Protein AF-A0A7S4DWY2-F1 (afdb_monomer_lite)

Structure (mmCIF, N/CA/C/O backbone):
data_AF-A0A7S4DWY2-F1
#
_entry.id   AF-A0A7S4DWY2-F1
#
loop_
_atom_site.group_PDB
_atom_site.id
_atom_site.type_symbol
_atom_site.label_atom_id
_atom_site.label_alt_id
_atom_site.label_comp_id
_atom_site.label_asym_id
_atom_site.label_entity_id
_atom_site.label_seq_id
_atom_site.pdbx_PDB_ins_code
_atom_site.Cartn_x
_atom_site.Cartn_y
_atom_site.Cartn_z
_atom_site.occupancy
_atom_site.B_iso_or_equiv
_atom_site.auth_seq_id
_atom_site.auth_comp_id
_atom_site.auth_asym_id
_atom_site.auth_atom_id
_atom_site.pdbx_PDB_model_num
ATOM 1 N N . SER A 1 1 ? 92.830 20.998 14.558 1.00 41.06 1 SER A N 1
ATOM 2 C CA . SER A 1 1 ? 93.234 20.028 13.522 1.00 41.06 1 SER A CA 1
ATOM 3 C C . SER A 1 1 ? 92.397 20.252 12.275 1.00 41.06 1 SER A C 1
ATOM 5 O O . SER A 1 1 ? 91.187 20.152 12.367 1.00 41.06 1 SER A O 1
ATOM 7 N N . VAL A 1 2 ? 92.949 20.923 11.252 1.00 38.47 2 VAL A N 1
ATOM 8 C CA . VAL A 1 2 ? 93.607 20.308 10.066 1.00 38.47 2 VAL A CA 1
ATOM 9 C C . VAL A 1 2 ? 92.517 19.719 9.148 1.00 38.47 2 VAL A C 1
ATOM 11 O O . VAL A 1 2 ? 91.895 18.741 9.526 1.00 38.47 2 VAL A O 1
ATOM 14 N N . ARG A 1 3 ? 92.072 20.467 8.114 1.00 34.91 3 ARG A N 1
ATOM 15 C CA . ARG A 1 3 ? 92.588 20.478 6.707 1.00 34.91 3 ARG A CA 1
ATOM 16 C C . ARG A 1 3 ? 92.205 19.173 5.981 1.00 34.91 3 ARG A C 1
ATOM 18 O O . ARG A 1 3 ? 92.267 18.134 6.603 1.00 34.91 3 ARG A O 1
ATOM 25 N N . LEU A 1 4 ? 91.885 19.060 4.694 1.00 36.41 4 LEU A N 1
ATOM 26 C CA . LEU A 1 4 ? 91.824 19.853 3.452 1.00 36.41 4 LEU A CA 1
ATOM 27 C C . LEU A 1 4 ? 91.129 18.861 2.466 1.00 36.41 4 LEU A C 1
ATOM 29 O O . LEU A 1 4 ? 91.349 17.664 2.585 1.00 36.41 4 LEU A O 1
ATOM 33 N N . ARG A 1 5 ? 90.149 19.238 1.639 1.00 39.50 5 ARG A N 1
ATOM 34 C CA . ARG A 1 5 ? 90.262 19.935 0.342 1.00 39.50 5 ARG A CA 1
ATOM 35 C C . ARG A 1 5 ? 90.730 19.024 -0.813 1.00 39.50 5 ARG A C 1
ATOM 37 O O . ARG A 1 5 ? 91.681 18.272 -0.659 1.00 39.50 5 ARG A O 1
ATOM 44 N N . CYS A 1 6 ? 90.129 19.296 -1.978 1.00 37.72 6 CYS A N 1
ATOM 45 C CA . CYS A 1 6 ? 90.626 19.060 -3.341 1.00 37.72 6 CYS A CA 1
ATOM 46 C C . CYS A 1 6 ? 90.437 17.647 -3.907 1.00 37.72 6 CYS A C 1
ATOM 48 O O . CYS A 1 6 ? 90.564 16.672 -3.190 1.00 37.72 6 CYS A O 1
ATOM 50 N N . CYS A 1 7 ? 90.238 17.414 -5.201 1.00 34.88 7 CYS A N 1
ATOM 51 C CA . CYS A 1 7 ? 89.957 18.187 -6.421 1.00 34.88 7 CYS A CA 1
ATOM 52 C C . CYS A 1 7 ? 89.968 17.106 -7.523 1.00 34.88 7 CYS A C 1
ATOM 54 O O . CYS A 1 7 ? 90.837 16.240 -7.456 1.00 34.88 7 CYS A O 1
ATOM 56 N N . HIS A 1 8 ? 89.126 17.178 -8.554 1.00 38.84 8 HIS A N 1
ATOM 57 C CA . HIS A 1 8 ? 89.604 17.379 -9.933 1.00 38.84 8 HIS A CA 1
ATOM 58 C C . HIS A 1 8 ? 88.463 17.347 -10.957 1.00 38.84 8 HIS A C 1
ATOM 60 O O . HIS A 1 8 ? 87.673 16.415 -11.050 1.00 38.84 8 HIS A O 1
ATOM 66 N N . SER A 1 9 ? 88.445 18.444 -11.703 1.00 42.25 9 SER A N 1
ATOM 67 C CA . SER A 1 9 ? 87.647 18.806 -12.871 1.00 42.25 9 SER A CA 1
ATOM 68 C C . SER A 1 9 ? 88.121 18.100 -14.166 1.00 42.25 9 SER A C 1
ATOM 70 O O . SER A 1 9 ? 89.161 17.444 -14.145 1.00 42.25 9 SER A O 1
ATOM 72 N N . PRO A 1 10 ? 87.389 18.252 -15.296 1.00 61.75 10 PRO A N 1
ATOM 73 C CA . PRO A 1 10 ? 87.596 17.536 -16.568 1.00 61.75 10 PRO A CA 1
ATOM 74 C C . PRO A 1 10 ? 88.670 18.179 -17.473 1.00 61.75 10 PRO A C 1
ATOM 76 O O . PRO A 1 10 ? 89.199 19.242 -17.144 1.00 61.75 10 PRO A O 1
ATOM 79 N N . PRO A 1 11 ? 88.927 17.604 -18.669 1.00 53.81 11 PRO A N 1
ATOM 80 C CA . PRO A 1 11 ? 88.822 18.424 -19.885 1.00 53.81 11 PRO A CA 1
ATOM 81 C C . PRO A 1 11 ? 88.196 17.724 -21.118 1.00 53.81 11 PRO A C 1
ATOM 83 O O . PRO A 1 11 ? 87.950 16.524 -21.140 1.00 53.81 11 PRO A O 1
ATOM 86 N N . ARG A 1 12 ? 87.904 18.573 -22.119 1.00 40.81 12 ARG A N 1
ATOM 87 C CA . ARG A 1 12 ? 87.205 18.387 -23.412 1.00 40.81 12 ARG A CA 1
ATOM 88 C C . ARG A 1 12 ? 88.136 17.798 -24.528 1.00 40.81 12 ARG A C 1
ATOM 90 O O . ARG A 1 12 ? 89.069 17.088 -24.187 1.00 40.81 12 ARG A O 1
ATOM 97 N N . PRO A 1 13 ? 88.039 18.199 -25.819 1.00 59.12 13 PRO A N 1
ATOM 98 C CA . PRO A 1 13 ? 87.249 17.658 -26.942 1.00 59.12 13 PRO A CA 1
ATOM 99 C C . PRO A 1 13 ? 88.144 17.196 -28.133 1.00 59.12 13 PRO A C 1
ATOM 101 O O . PRO A 1 13 ? 89.348 17.408 -28.104 1.00 59.12 13 PRO A O 1
ATOM 104 N N . ARG A 1 14 ? 87.561 16.656 -29.217 1.00 38.34 14 ARG A N 1
ATOM 105 C CA . ARG A 1 14 ? 88.038 16.751 -30.628 1.00 38.34 14 ARG A CA 1
ATOM 106 C C . ARG A 1 14 ? 86.824 16.490 -31.532 1.00 38.34 14 ARG A C 1
ATOM 108 O O . ARG A 1 14 ? 86.196 15.451 -31.392 1.00 38.34 14 ARG A O 1
ATOM 115 N N . GLU A 1 15 ? 86.236 17.517 -32.137 1.00 37.09 15 GLU A N 1
ATOM 116 C CA . GLU A 1 15 ? 86.553 18.127 -33.446 1.00 37.09 15 GLU A CA 1
ATOM 117 C C . GLU A 1 15 ? 85.936 17.394 -34.659 1.00 37.09 15 GLU A C 1
ATOM 119 O O . GLU A 1 15 ? 86.083 16.191 -34.834 1.00 37.09 15 GLU A O 1
ATOM 124 N N . ASN A 1 16 ? 85.214 18.218 -35.435 1.00 38.91 16 ASN A N 1
ATOM 125 C CA . ASN A 1 16 ? 84.450 18.079 -36.694 1.00 38.91 16 ASN A CA 1
ATOM 126 C C . ASN A 1 16 ? 85.347 17.571 -37.879 1.00 38.91 16 ASN A C 1
ATOM 128 O O . ASN A 1 16 ? 86.509 17.301 -37.578 1.00 38.91 16 ASN A O 1
ATOM 132 N N . PRO A 1 17 ? 84.985 17.536 -39.207 1.00 48.75 17 PRO A N 1
ATOM 133 C CA . PRO A 1 17 ? 83.929 18.296 -39.919 1.00 48.75 17 PRO A CA 1
ATOM 134 C C . PRO A 1 17 ? 83.332 17.723 -41.253 1.00 48.75 17 PRO A C 1
ATOM 136 O O . PRO A 1 17 ? 83.733 16.686 -41.763 1.00 48.75 17 PRO A O 1
ATOM 139 N N . TRP A 1 18 ? 82.409 18.520 -41.827 1.00 42.09 18 TRP A N 1
ATOM 140 C CA . TRP A 1 18 ? 81.947 18.630 -43.234 1.00 42.09 18 TRP A CA 1
ATOM 141 C C . TRP A 1 18 ? 80.669 17.903 -43.713 1.00 42.09 18 TRP A C 1
ATOM 143 O O . TRP A 1 18 ? 80.679 16.768 -44.167 1.00 42.09 18 TRP A O 1
ATOM 153 N N . ASN A 1 19 ? 79.594 18.705 -43.715 1.00 37.12 19 ASN A N 1
ATOM 154 C CA . ASN A 1 19 ? 78.739 19.087 -44.852 1.00 37.12 19 ASN A CA 1
ATOM 155 C C . ASN A 1 19 ? 78.077 18.019 -45.741 1.00 37.12 19 ASN A C 1
ATOM 157 O O . ASN A 1 19 ? 78.722 17.328 -46.519 1.00 37.12 19 ASN A O 1
ATOM 161 N N . GLY A 1 20 ? 76.741 18.084 -45.786 1.00 36.91 20 GLY A N 1
ATOM 162 C CA . GLY A 1 20 ? 75.915 17.494 -46.838 1.00 36.91 20 GLY A CA 1
ATOM 163 C C . GLY A 1 20 ? 74.510 18.099 -46.863 1.00 36.91 20 GLY A C 1
ATOM 164 O O . GLY A 1 20 ? 73.634 17.681 -46.116 1.00 36.91 20 GLY A O 1
ATOM 165 N N . CYS A 1 21 ? 74.337 19.122 -47.698 1.00 35.72 21 CYS A N 1
ATOM 166 C CA . CYS A 1 21 ? 73.104 19.844 -47.998 1.00 35.72 21 CYS A CA 1
ATOM 167 C C . CYS A 1 21 ? 71.878 18.963 -48.314 1.00 35.72 21 CYS A C 1
ATOM 169 O O . CYS A 1 21 ? 71.970 18.023 -49.093 1.00 35.72 21 CYS A O 1
ATOM 171 N N . GLY A 1 22 ? 70.705 19.433 -47.872 1.00 35.28 22 GLY A N 1
ATOM 172 C CA . GLY A 1 22 ? 69.514 19.535 -48.724 1.00 35.28 22 GLY A CA 1
ATOM 173 C C . GLY A 1 22 ? 68.641 18.289 -48.868 1.00 35.28 22 GLY A C 1
ATOM 174 O O . GLY A 1 22 ? 68.862 17.455 -49.736 1.00 35.28 22 GLY A O 1
ATOM 175 N N . THR A 1 23 ? 67.537 18.247 -48.122 1.00 48.44 23 THR A N 1
ATOM 176 C CA . THR A 1 23 ? 66.351 17.473 -48.515 1.00 48.44 23 THR A CA 1
ATOM 177 C C . THR A 1 23 ? 65.152 18.418 -48.618 1.00 48.44 23 THR A C 1
ATOM 179 O O . THR A 1 23 ? 64.770 19.027 -47.621 1.00 48.44 23 THR A O 1
ATOM 182 N N . PRO A 1 24 ? 64.536 18.581 -49.801 1.00 44.78 24 PRO A N 1
ATOM 183 C CA . PRO A 1 24 ? 63.180 19.091 -49.895 1.00 44.78 24 PRO A CA 1
ATOM 184 C C . PRO A 1 24 ? 62.215 17.938 -49.627 1.00 44.78 24 PRO A C 1
ATOM 186 O O . PRO A 1 24 ? 62.243 16.904 -50.300 1.00 44.78 24 PRO A O 1
ATOM 189 N N . SER A 1 25 ? 61.375 18.135 -48.618 1.00 39.59 25 SER A N 1
ATOM 190 C CA . SER A 1 25 ? 60.291 17.260 -48.197 1.00 39.59 25 SER A CA 1
ATOM 191 C C . SER A 1 25 ? 59.488 16.720 -49.378 1.00 39.59 25 SER A C 1
ATOM 193 O O . SER A 1 25 ? 58.801 17.452 -50.090 1.00 39.59 25 SER A O 1
ATOM 195 N N . ARG A 1 26 ? 59.545 15.398 -49.542 1.00 40.66 26 ARG A N 1
ATOM 196 C CA . ARG A 1 26 ? 58.627 14.622 -50.370 1.00 40.66 26 ARG A CA 1
ATOM 197 C C . ARG A 1 26 ? 57.209 14.883 -49.865 1.00 40.66 26 ARG A C 1
ATOM 199 O O . ARG A 1 26 ? 56.897 14.573 -48.718 1.00 40.66 26 ARG A O 1
ATOM 206 N N . ALA A 1 27 ? 56.390 15.480 -50.726 1.00 41.66 27 ALA A N 1
ATOM 207 C CA . ALA A 1 27 ? 54.974 15.716 -50.510 1.00 41.66 27 ALA A CA 1
ATOM 208 C C . ALA A 1 27 ? 54.280 14.411 -50.090 1.00 41.66 27 ALA A C 1
ATOM 210 O O . ALA A 1 27 ? 54.044 13.521 -50.908 1.00 41.66 27 ALA A O 1
ATOM 211 N N . TYR A 1 28 ? 53.975 14.299 -48.800 1.00 39.31 28 TYR A N 1
ATOM 212 C CA . TYR A 1 28 ? 52.975 13.366 -48.315 1.00 39.31 28 TYR A CA 1
ATOM 213 C C . TYR A 1 28 ? 51.623 14.033 -48.509 1.00 39.31 28 TYR A C 1
ATOM 215 O O . TYR A 1 28 ? 51.382 15.135 -48.019 1.00 39.31 28 TYR A O 1
ATOM 223 N N . LEU A 1 29 ? 50.775 13.362 -49.286 1.00 40.53 29 LEU A N 1
ATOM 224 C CA . LEU A 1 29 ? 49.388 13.726 -49.502 1.00 40.53 29 LEU A CA 1
ATOM 225 C C . LEU A 1 29 ? 48.729 14.074 -48.163 1.00 40.53 29 LEU A C 1
ATOM 227 O O . LEU A 1 29 ? 48.644 13.233 -47.270 1.00 40.53 29 LEU A O 1
ATOM 231 N N . HIS A 1 30 ? 48.241 15.305 -48.040 1.00 42.06 30 HIS A N 1
ATOM 232 C CA . HIS A 1 30 ? 47.278 15.654 -47.008 1.00 42.06 30 HIS A CA 1
ATOM 233 C C . HIS A 1 30 ? 45.967 14.915 -47.308 1.00 42.06 30 HIS A C 1
ATOM 235 O O . HIS A 1 30 ? 45.389 15.139 -48.376 1.00 42.06 30 HIS A O 1
ATOM 241 N N . PRO A 1 31 ? 45.436 14.077 -46.403 1.00 45.06 31 PRO A N 1
ATOM 242 C CA . PRO A 1 31 ? 44.026 13.755 -46.457 1.00 45.06 31 PRO A CA 1
ATOM 243 C C . PRO A 1 31 ? 43.240 15.013 -46.066 1.00 45.06 31 PRO A C 1
ATOM 245 O O . PRO A 1 31 ? 43.373 15.561 -44.974 1.00 45.06 31 PRO A O 1
ATOM 248 N N . ASN A 1 32 ? 42.458 15.477 -47.034 1.00 47.25 32 ASN A N 1
ATOM 249 C CA . ASN A 1 32 ? 41.391 16.464 -46.940 1.00 47.25 32 ASN A CA 1
ATOM 250 C C . ASN A 1 32 ? 40.656 16.442 -45.571 1.00 47.25 32 ASN A C 1
ATOM 252 O O . ASN A 1 32 ? 40.027 15.431 -45.254 1.00 47.25 32 ASN A O 1
ATOM 256 N N . PRO A 1 33 ? 40.653 17.530 -44.770 1.00 46.25 33 PRO A N 1
ATOM 257 C CA . PRO A 1 33 ? 39.937 17.593 -43.497 1.00 46.25 33 PRO A CA 1
ATOM 258 C C . PRO A 1 33 ? 38.482 18.060 -43.682 1.00 46.25 33 PRO A C 1
ATOM 260 O O . PRO A 1 33 ? 37.970 18.873 -42.914 1.00 46.25 33 PRO A O 1
ATOM 263 N N . GLN A 1 34 ? 37.797 17.557 -44.708 1.00 45.09 34 GLN A N 1
ATOM 264 C CA . GLN A 1 34 ? 36.370 17.793 -44.927 1.00 45.09 34 GLN A CA 1
ATOM 265 C C . GLN A 1 34 ? 35.683 16.459 -45.181 1.00 45.09 34 GLN A C 1
ATOM 267 O O . GLN A 1 34 ? 35.520 16.010 -46.310 1.00 45.09 34 GLN A O 1
ATOM 272 N N . GLY A 1 35 ? 35.338 15.791 -44.087 1.00 42.66 35 GLY A N 1
ATOM 273 C CA . GLY A 1 35 ? 34.703 14.482 -44.149 1.00 42.66 35 GLY A CA 1
ATOM 274 C C . GLY A 1 35 ? 34.484 13.830 -42.794 1.00 42.66 35 GLY A C 1
ATOM 275 O O . GLY A 1 35 ? 34.363 12.614 -42.731 1.00 42.66 35 GLY A O 1
ATOM 276 N N . TRP A 1 36 ? 34.416 14.599 -41.702 1.00 34.34 36 TRP A N 1
ATOM 277 C CA . TRP A 1 36 ? 33.670 14.115 -40.550 1.00 34.34 36 TRP A CA 1
ATOM 278 C C . TRP A 1 36 ? 32.218 14.452 -40.854 1.00 34.34 36 TRP A C 1
ATOM 280 O O . TRP A 1 36 ? 31.748 15.579 -40.689 1.00 34.34 36 TRP A O 1
ATOM 290 N N . ALA A 1 37 ? 31.529 13.466 -41.421 1.00 36.09 37 ALA A N 1
ATOM 291 C CA . ALA A 1 37 ? 30.089 13.429 -41.360 1.00 36.09 37 ALA A CA 1
ATOM 292 C C . ALA A 1 37 ? 29.704 13.830 -39.933 1.00 36.09 37 ALA A C 1
ATOM 294 O O . ALA A 1 37 ? 30.126 13.193 -38.963 1.00 36.09 37 ALA A O 1
ATOM 295 N N . ARG A 1 38 ? 28.929 14.912 -39.805 1.00 36.72 38 ARG A N 1
ATOM 296 C CA . ARG A 1 38 ? 28.014 15.029 -38.679 1.00 36.72 38 ARG A CA 1
ATOM 297 C C . ARG A 1 38 ? 27.313 13.679 -38.633 1.00 36.72 38 ARG A C 1
ATOM 299 O O . ARG A 1 38 ? 26.501 13.390 -39.505 1.00 36.72 38 ARG A O 1
ATOM 306 N N . ALA A 1 39 ? 27.665 12.843 -37.662 1.00 36.75 39 ALA A N 1
ATOM 307 C CA . ALA A 1 39 ? 26.735 11.861 -37.161 1.00 36.75 39 ALA A CA 1
ATOM 308 C C . ALA A 1 39 ? 25.573 12.707 -36.653 1.00 36.75 39 ALA A C 1
ATOM 310 O O . ALA A 1 39 ? 25.627 13.299 -35.574 1.00 36.75 39 ALA A O 1
ATOM 311 N N . GLU A 1 40 ? 24.605 12.907 -37.540 1.00 40.97 40 GLU A N 1
ATOM 312 C CA . GLU A 1 40 ? 23.331 13.489 -37.212 1.00 40.97 40 GLU A CA 1
ATOM 313 C C . GLU A 1 40 ? 22.839 12.722 -35.993 1.00 40.97 40 GLU A C 1
ATOM 315 O O . GLU A 1 40 ? 22.668 11.503 -36.019 1.00 40.97 40 GLU A O 1
ATOM 320 N N . THR A 1 41 ? 22.659 13.435 -34.891 1.00 47.41 41 THR A N 1
ATOM 321 C CA . THR A 1 41 ? 21.793 13.011 -33.804 1.00 47.41 41 THR A CA 1
ATOM 322 C C . THR A 1 41 ? 20.382 12.868 -34.380 1.00 47.41 41 THR A C 1
ATOM 324 O O . THR A 1 41 ? 19.552 13.762 -34.241 1.00 47.41 41 THR A O 1
ATOM 327 N N . SER A 1 42 ? 20.126 11.764 -35.079 1.00 43.50 42 SER A N 1
ATOM 328 C CA . SER A 1 42 ? 18.831 11.374 -35.640 1.00 43.50 42 SER A CA 1
ATOM 329 C C . SER A 1 42 ? 18.002 10.552 -34.644 1.00 43.50 42 SER A C 1
ATOM 331 O O . SER A 1 42 ? 16.974 9.983 -34.993 1.00 43.50 42 SER A O 1
ATOM 333 N N . GLY A 1 43 ? 18.386 10.531 -33.366 1.00 55.44 43 GLY A N 1
ATOM 334 C CA . GLY A 1 43 ? 17.530 10.066 -32.277 1.00 55.44 43 GLY A CA 1
ATOM 335 C C . GLY A 1 43 ? 16.687 11.216 -31.732 1.00 55.44 43 GLY A C 1
ATOM 336 O O . GLY A 1 43 ? 17.091 11.837 -30.756 1.00 55.44 43 GLY A O 1
ATOM 337 N N . SER A 1 44 ? 15.554 11.561 -32.361 1.00 60.50 44 SER A N 1
ATOM 338 C CA . SER A 1 44 ? 14.686 12.626 -31.803 1.00 60.50 44 SER A CA 1
ATOM 339 C C . SER A 1 44 ? 13.172 12.515 -32.068 1.00 60.50 44 SER A C 1
ATOM 341 O O . SER A 1 44 ? 12.390 13.216 -31.439 1.00 60.50 44 SER A O 1
ATOM 343 N N . MET A 1 45 ? 12.682 11.584 -32.895 1.00 55.38 45 MET A N 1
ATOM 344 C CA . MET A 1 45 ? 11.229 11.293 -32.944 1.00 55.38 45 MET A CA 1
ATOM 345 C C . MET A 1 45 ? 10.890 9.811 -33.097 1.00 55.38 45 MET A C 1
ATOM 347 O O . MET A 1 45 ? 9.929 9.351 -32.483 1.00 55.38 45 MET A O 1
ATOM 351 N N . ALA A 1 46 ? 11.676 9.053 -33.868 1.00 60.94 46 ALA A N 1
ATOM 352 C CA . ALA A 1 46 ? 11.453 7.617 -34.046 1.00 60.94 46 ALA A CA 1
ATOM 353 C C . ALA A 1 46 ? 11.592 6.845 -32.719 1.00 60.94 46 ALA A C 1
ATOM 355 O O . ALA A 1 46 ? 10.682 6.108 -32.351 1.00 60.94 46 ALA A O 1
ATOM 356 N N . ASP A 1 47 ? 12.651 7.122 -31.951 1.00 77.00 47 ASP A N 1
ATOM 357 C CA . ASP A 1 47 ? 12.900 6.512 -30.634 1.00 77.00 47 ASP A CA 1
ATOM 358 C C . ASP A 1 47 ? 11.808 6.864 -29.606 1.00 77.00 47 ASP A C 1
ATOM 360 O O . ASP A 1 47 ? 11.363 6.017 -28.835 1.00 77.00 47 ASP A O 1
ATOM 364 N N . SER A 1 48 ? 11.284 8.096 -29.652 1.00 82.00 48 SER A N 1
ATOM 365 C CA . SER A 1 48 ? 10.182 8.527 -28.783 1.00 82.00 48 SER A CA 1
ATOM 366 C C . SER A 1 48 ? 8.870 7.811 -29.125 1.00 82.00 48 SER A C 1
ATOM 368 O O . SER A 1 48 ? 8.137 7.395 -28.227 1.00 82.00 48 SER A O 1
ATOM 370 N N . LYS A 1 49 ? 8.582 7.607 -30.418 1.00 89.00 49 LYS A N 1
ATOM 371 C CA . LYS A 1 49 ? 7.392 6.874 -30.874 1.00 89.00 49 LYS A CA 1
ATOM 372 C C . LYS A 1 49 ? 7.468 5.386 -30.523 1.00 89.00 49 LYS A C 1
ATOM 374 O O . LYS A 1 49 ? 6.473 4.829 -30.068 1.00 89.00 49 LYS A O 1
ATOM 379 N N . GLU A 1 50 ? 8.629 4.763 -30.700 1.00 91.56 50 GLU A N 1
ATOM 380 C CA . GLU A 1 50 ? 8.873 3.369 -30.308 1.00 91.56 50 GLU A CA 1
ATOM 381 C C . GLU A 1 50 ? 8.769 3.191 -28.787 1.00 91.56 50 GLU A C 1
ATOM 383 O O . GLU A 1 50 ? 8.082 2.295 -28.300 1.00 91.56 50 GLU A O 1
ATOM 388 N N . THR A 1 51 ? 9.356 4.114 -28.026 1.00 93.00 51 THR A N 1
ATOM 389 C CA . THR A 1 51 ? 9.262 4.137 -26.563 1.00 93.00 51 THR A CA 1
ATOM 390 C C . THR A 1 51 ? 7.817 4.317 -26.087 1.00 93.00 51 THR A C 1
ATOM 392 O O . THR A 1 51 ? 7.385 3.649 -25.149 1.00 93.00 51 THR A O 1
ATOM 395 N N . ALA A 1 52 ? 7.034 5.177 -26.745 1.00 94.38 52 ALA A N 1
ATOM 396 C CA . ALA A 1 52 ? 5.612 5.319 -26.446 1.00 94.38 52 ALA A CA 1
ATOM 397 C C . ALA A 1 52 ? 4.842 4.020 -26.736 1.00 94.38 52 ALA A C 1
ATOM 399 O O . ALA A 1 52 ? 4.051 3.599 -25.896 1.00 94.38 52 ALA A O 1
ATOM 400 N N . ALA A 1 53 ? 5.117 3.348 -27.859 1.00 94.81 53 ALA A N 1
ATOM 401 C CA . ALA A 1 53 ? 4.497 2.062 -28.190 1.00 94.81 53 ALA A CA 1
ATOM 402 C C . ALA A 1 53 ? 4.831 0.966 -27.160 1.00 94.81 53 ALA A C 1
ATOM 404 O O . ALA A 1 53 ? 3.948 0.205 -26.765 1.00 94.81 53 ALA A O 1
ATOM 405 N N . LEU A 1 54 ? 6.070 0.931 -26.656 1.00 94.94 54 LEU A N 1
ATOM 406 C CA . LEU A 1 54 ? 6.468 0.045 -25.555 1.00 94.94 54 LEU A CA 1
ATOM 407 C C . LEU A 1 54 ? 5.699 0.354 -24.259 1.00 94.94 54 LEU A C 1
ATOM 409 O O . LEU A 1 54 ? 5.318 -0.547 -23.518 1.00 94.94 54 LEU A O 1
ATOM 413 N N . PHE A 1 55 ? 5.448 1.627 -23.958 1.00 95.81 55 PHE A N 1
ATOM 414 C CA . PHE A 1 55 ? 4.666 1.990 -22.772 1.00 95.81 55 PHE A CA 1
ATOM 415 C C . PHE A 1 55 ? 3.180 1.661 -22.949 1.00 95.81 55 PHE A C 1
ATOM 417 O O . PHE A 1 55 ? 2.516 1.263 -21.991 1.00 95.81 55 PHE A O 1
ATOM 424 N N . GLU A 1 56 ? 2.653 1.775 -24.164 1.00 95.25 56 GLU A N 1
ATOM 425 C CA . GLU A 1 56 ? 1.296 1.336 -24.489 1.00 95.25 56 GLU A CA 1
ATOM 426 C C . GLU A 1 56 ? 1.139 -0.190 -24.376 1.00 95.25 56 GLU A C 1
ATOM 428 O O . GLU A 1 56 ? 0.108 -0.642 -23.875 1.00 95.25 56 GLU A O 1
ATOM 433 N N . SER A 1 57 ? 2.155 -0.988 -24.739 1.00 94.62 57 SER A N 1
ATOM 434 C CA . SER A 1 57 ? 2.092 -2.462 -24.664 1.00 94.62 57 SER A CA 1
ATOM 435 C C . SER A 1 57 ? 1.999 -3.007 -23.233 1.00 94.62 57 SER A C 1
ATOM 437 O O . SER A 1 57 ? 1.414 -4.066 -23.013 1.00 94.62 57 SER A O 1
ATOM 439 N N . ILE A 1 58 ? 2.497 -2.265 -22.239 1.00 94.75 58 ILE A N 1
ATOM 440 C CA . ILE A 1 58 ? 2.290 -2.566 -20.811 1.00 94.75 58 ILE A CA 1
ATOM 441 C C . ILE A 1 58 ? 0.985 -1.952 -20.259 1.00 94.75 58 ILE A C 1
ATOM 443 O O . ILE A 1 58 ? 0.733 -1.965 -19.057 1.00 94.75 58 ILE A O 1
ATOM 447 N N . GLY A 1 59 ? 0.142 -1.366 -21.112 1.00 93.50 59 GLY A N 1
ATOM 448 C CA . GLY A 1 59 ? -1.174 -0.840 -20.745 1.00 93.50 59 GLY A CA 1
ATOM 449 C C . GLY A 1 59 ? -1.190 0.600 -20.220 1.00 93.50 59 GLY A C 1
ATOM 450 O O . GLY A 1 59 ? -2.183 1.018 -19.607 1.00 93.50 59 GLY A O 1
ATOM 451 N N . ILE A 1 60 ? -0.138 1.395 -20.453 1.00 94.94 60 ILE A N 1
ATOM 452 C CA . ILE A 1 60 ? -0.195 2.844 -20.207 1.00 94.94 60 ILE A CA 1
ATOM 453 C C . ILE A 1 60 ? -1.079 3.502 -21.268 1.00 94.94 60 ILE A C 1
ATOM 455 O O . ILE A 1 60 ? -0.995 3.203 -22.452 1.00 94.94 60 ILE A O 1
ATOM 459 N N . ALA A 1 61 ? -1.950 4.419 -20.841 1.00 94.19 61 ALA A N 1
ATOM 460 C CA . ALA A 1 61 ? -2.841 5.120 -21.759 1.00 94.19 61 ALA A CA 1
ATOM 461 C C . ALA A 1 61 ? -2.037 5.918 -22.811 1.00 94.19 61 ALA A C 1
ATOM 463 O O . ALA A 1 61 ? -1.085 6.595 -22.413 1.00 94.19 61 ALA A O 1
ATOM 464 N N . PRO A 1 62 ? -2.452 5.949 -24.094 1.00 93.69 62 PRO A N 1
ATOM 465 C CA . PRO A 1 62 ? -1.652 6.516 -25.189 1.00 93.69 62 PRO A CA 1
ATOM 466 C C . PRO A 1 62 ? -1.155 7.947 -24.955 1.00 93.69 62 PRO A C 1
ATOM 468 O O . PRO A 1 62 ? -0.014 8.290 -25.250 1.00 93.69 62 PRO A O 1
ATOM 471 N N . VAL A 1 63 ? -1.994 8.799 -24.356 1.00 94.75 63 VAL A N 1
ATOM 472 C CA . VAL A 1 63 ? -1.615 10.180 -24.011 1.00 94.75 63 VAL A CA 1
ATOM 473 C C . VAL A 1 63 ? -0.471 10.196 -22.994 1.00 94.75 63 VAL A C 1
ATOM 475 O O . VAL A 1 63 ? 0.552 10.835 -23.220 1.00 94.75 63 VAL A O 1
ATOM 478 N N . LYS A 1 64 ? -0.600 9.423 -21.909 1.00 94.00 64 LYS A N 1
ATOM 479 C CA . LYS A 1 64 ? 0.428 9.330 -20.863 1.00 94.00 64 LYS A CA 1
ATOM 480 C C . LYS A 1 64 ? 1.697 8.641 -21.354 1.00 94.00 64 LYS A C 1
ATOM 482 O O . LYS A 1 64 ? 2.779 8.992 -20.902 1.00 94.00 64 LYS A O 1
ATOM 487 N N . ALA A 1 65 ? 1.573 7.671 -22.256 1.00 95.06 65 ALA A N 1
ATOM 488 C CA . ALA A 1 65 ? 2.711 6.995 -22.864 1.00 95.06 65 ALA A CA 1
ATOM 489 C C . ALA A 1 65 ? 3.566 7.984 -23.667 1.00 95.06 65 ALA A C 1
ATOM 491 O O . ALA A 1 65 ? 4.777 8.047 -23.465 1.00 95.06 65 ALA A O 1
ATOM 492 N N . LYS A 1 66 ? 2.930 8.829 -24.489 1.00 94.88 66 LYS A N 1
ATOM 493 C CA . LYS A 1 66 ? 3.610 9.903 -25.231 1.00 94.88 66 LYS A CA 1
ATOM 494 C C . LYS A 1 66 ? 4.257 10.931 -24.304 1.00 94.88 66 LYS A C 1
ATOM 496 O O . LYS A 1 66 ? 5.417 11.275 -24.503 1.00 94.88 66 LYS A O 1
ATOM 501 N N . GLU A 1 67 ? 3.549 11.385 -23.269 1.00 94.12 67 GLU A N 1
ATOM 502 C CA . GLU A 1 67 ? 4.102 12.312 -22.268 1.00 94.12 67 GLU A CA 1
ATOM 503 C C . GLU A 1 67 ? 5.318 11.718 -21.536 1.00 94.12 67 GLU A C 1
ATOM 505 O O . GLU A 1 67 ? 6.329 12.395 -21.340 1.00 94.12 67 GLU A O 1
ATOM 510 N N . ALA A 1 68 ? 5.241 10.443 -21.147 1.00 93.50 68 ALA A N 1
ATOM 511 C CA . ALA A 1 68 ? 6.327 9.737 -20.476 1.00 93.50 68 ALA A CA 1
ATOM 512 C C . ALA A 1 68 ? 7.533 9.519 -21.401 1.00 93.50 68 ALA A C 1
ATOM 514 O O . ALA A 1 68 ? 8.668 9.702 -20.961 1.00 93.50 68 ALA A O 1
ATOM 515 N N . ALA A 1 69 ? 7.293 9.175 -22.671 1.00 94.69 69 ALA A N 1
ATOM 516 C CA . ALA A 1 69 ? 8.327 9.017 -23.693 1.00 94.69 69 ALA A CA 1
ATOM 517 C C . ALA A 1 69 ? 9.005 10.349 -24.048 1.00 94.69 69 ALA A C 1
ATOM 519 O O . ALA A 1 69 ? 10.204 10.382 -24.310 1.00 94.69 69 ALA A O 1
ATOM 520 N N . ALA A 1 70 ? 8.265 11.460 -24.007 1.00 93.69 70 ALA A N 1
ATOM 521 C CA . ALA A 1 70 ? 8.808 12.799 -24.228 1.00 93.69 70 ALA A CA 1
ATOM 522 C C . ALA A 1 70 ? 9.693 13.296 -23.070 1.00 93.69 70 ALA A C 1
ATOM 524 O O . ALA A 1 70 ? 10.447 14.250 -23.244 1.00 93.69 70 ALA A O 1
ATOM 525 N N . ASN A 1 71 ? 9.623 12.671 -21.888 1.00 93.31 71 ASN A N 1
ATOM 526 C CA . ASN A 1 71 ? 10.479 12.996 -20.750 1.00 93.31 71 ASN A CA 1
ATOM 527 C C . ASN A 1 71 ? 11.659 12.010 -20.669 1.00 93.31 71 ASN A C 1
ATOM 529 O O . ASN A 1 71 ? 11.480 10.908 -20.144 1.00 93.31 71 ASN A O 1
ATOM 533 N N . PRO A 1 72 ? 12.891 12.399 -21.056 1.00 91.62 72 PRO A N 1
ATOM 534 C CA . PRO A 1 72 ? 14.015 11.463 -21.158 1.00 91.62 72 PRO A CA 1
ATOM 535 C C . PRO A 1 72 ? 14.343 10.745 -19.843 1.00 91.62 72 PRO A C 1
ATOM 537 O O . PRO A 1 72 ? 14.748 9.584 -19.838 1.00 91.62 72 PRO A O 1
ATOM 540 N N . LYS A 1 73 ? 14.139 11.415 -18.698 1.00 90.81 73 LYS A N 1
ATOM 541 C CA . LYS A 1 73 ? 14.398 10.827 -17.375 1.00 90.81 73 LYS A CA 1
ATOM 542 C C . LYS A 1 73 ? 13.371 9.756 -17.028 1.00 90.81 73 LYS A C 1
ATOM 544 O O . LYS A 1 73 ? 13.739 8.735 -16.453 1.00 90.81 73 LYS A O 1
ATOM 549 N N . VAL A 1 74 ? 12.097 10.001 -17.332 1.00 92.31 74 VAL A N 1
ATOM 550 C CA . VAL A 1 74 ? 11.023 9.028 -17.089 1.00 92.31 74 VAL A CA 1
ATOM 551 C C . VAL A 1 74 ? 11.131 7.886 -18.089 1.00 92.31 74 VAL A C 1
ATOM 553 O O . VAL A 1 74 ? 11.106 6.736 -17.666 1.00 92.31 74 VAL A O 1
ATOM 556 N N . ALA A 1 75 ? 11.346 8.196 -19.369 1.00 94.12 75 ALA A N 1
ATOM 557 C CA . ALA A 1 75 ? 11.513 7.221 -20.435 1.00 94.12 75 ALA A CA 1
ATOM 558 C C . ALA A 1 75 ? 12.629 6.213 -20.124 1.00 94.12 75 ALA A C 1
ATOM 560 O O . ALA A 1 75 ? 12.381 5.007 -20.095 1.00 94.12 75 ALA A O 1
ATOM 561 N N . LYS A 1 76 ? 13.831 6.703 -19.779 1.00 92.94 76 LYS A N 1
ATOM 562 C CA . LYS A 1 76 ? 14.973 5.848 -19.416 1.00 92.94 76 LYS A CA 1
ATOM 563 C C . LYS A 1 76 ? 14.652 4.941 -18.224 1.00 92.94 76 LYS A C 1
ATOM 565 O O . LYS A 1 76 ? 14.921 3.745 -18.269 1.00 92.94 76 LYS A O 1
ATOM 570 N N . LYS A 1 77 ? 14.069 5.504 -17.159 1.00 93.31 77 LYS A N 1
ATOM 571 C CA . LYS A 1 77 ? 13.720 4.740 -15.951 1.00 93.31 77 LYS A CA 1
ATOM 572 C C . LYS A 1 77 ? 12.658 3.687 -16.229 1.00 93.31 77 LYS A C 1
ATOM 574 O O . LYS A 1 77 ? 12.783 2.566 -15.759 1.00 93.31 77 LYS A O 1
ATOM 579 N N . LEU A 1 78 ? 11.611 4.046 -16.964 1.00 94.81 78 LEU A N 1
ATOM 580 C CA . LEU A 1 78 ? 10.506 3.141 -17.238 1.00 94.81 78 LEU A CA 1
ATOM 581 C C . LEU A 1 78 ? 10.933 1.992 -18.149 1.00 94.81 78 LEU A C 1
ATOM 583 O O . LEU A 1 78 ? 10.575 0.858 -17.862 1.00 94.81 78 LEU A O 1
ATOM 587 N N . ARG A 1 79 ? 11.758 2.258 -19.168 1.00 93.81 79 ARG A N 1
ATOM 588 C CA . ARG A 1 79 ? 12.345 1.208 -20.011 1.00 93.81 79 ARG A CA 1
ATOM 589 C C . ARG A 1 79 ? 13.183 0.232 -19.182 1.00 93.81 79 ARG A C 1
ATOM 591 O O . ARG A 1 79 ? 12.923 -0.960 -19.218 1.00 93.81 79 ARG A O 1
ATOM 598 N N . ALA A 1 80 ? 14.060 0.746 -18.316 1.00 92.56 80 ALA A N 1
ATOM 599 C CA . ALA A 1 80 ? 14.834 -0.098 -17.406 1.00 92.56 80 ALA A CA 1
ATOM 600 C C . ALA A 1 80 ? 13.947 -0.928 -16.455 1.00 92.56 80 ALA A C 1
ATOM 602 O O . ALA A 1 80 ? 14.241 -2.091 -16.198 1.00 92.56 80 ALA A O 1
ATOM 603 N N . VAL A 1 81 ? 12.848 -0.360 -15.940 1.00 94.06 81 VAL A N 1
ATOM 604 C CA . VAL A 1 81 ? 11.874 -1.108 -15.125 1.00 94.06 81 VAL A CA 1
ATOM 605 C C . VAL A 1 81 ? 11.203 -2.218 -15.935 1.00 94.06 81 VAL A C 1
ATOM 607 O O . VAL A 1 81 ? 11.037 -3.313 -15.410 1.00 94.06 81 VAL A O 1
ATOM 610 N N . ILE A 1 82 ? 10.812 -1.951 -17.182 1.00 94.12 82 ILE A N 1
ATOM 611 C CA . ILE A 1 82 ? 10.174 -2.933 -18.073 1.00 94.12 82 ILE A CA 1
ATOM 612 C C . ILE A 1 82 ? 11.124 -4.095 -18.365 1.00 94.12 82 ILE A C 1
ATOM 614 O O . ILE A 1 82 ? 10.717 -5.253 -18.245 1.00 94.12 82 ILE A O 1
ATOM 618 N N . ASP A 1 83 ? 12.382 -3.783 -18.679 1.00 92.00 83 ASP A N 1
ATOM 619 C CA . ASP A 1 83 ? 13.418 -4.772 -18.974 1.00 92.00 83 ASP A CA 1
ATOM 620 C C . ASP A 1 83 ? 13.699 -5.651 -17.745 1.00 92.00 83 ASP A C 1
ATOM 622 O O . ASP A 1 83 ? 13.648 -6.877 -17.831 1.00 92.00 83 ASP A O 1
ATOM 626 N N . LEU A 1 84 ? 13.901 -5.040 -16.570 1.00 91.31 84 LEU A N 1
ATOM 627 C CA . LEU A 1 84 ? 14.141 -5.763 -15.313 1.00 91.31 84 LEU A CA 1
ATOM 628 C C . LEU A 1 84 ? 12.930 -6.581 -14.846 1.00 91.31 84 LEU A C 1
ATOM 630 O O . LEU A 1 84 ? 13.097 -7.622 -14.217 1.00 91.31 84 LEU A O 1
ATOM 634 N N . ALA A 1 85 ? 11.714 -6.110 -15.124 1.00 91.69 85 ALA A N 1
ATOM 635 C CA . ALA A 1 85 ? 10.487 -6.836 -14.813 1.00 91.69 85 ALA A CA 1
ATOM 636 C C . ALA A 1 85 ? 10.198 -7.972 -15.810 1.00 91.69 85 ALA A C 1
ATOM 638 O O . ALA A 1 85 ? 9.306 -8.780 -15.549 1.00 91.69 85 ALA A O 1
ATOM 639 N N . GLY A 1 86 ? 10.917 -8.033 -16.937 1.00 91.31 86 GLY A N 1
ATOM 640 C CA . GLY A 1 86 ? 10.724 -9.049 -17.971 1.00 91.31 86 GLY A CA 1
ATOM 641 C C . GLY A 1 86 ? 9.395 -8.921 -18.720 1.00 91.31 86 GLY A C 1
ATOM 642 O O . GLY A 1 86 ? 8.869 -9.922 -19.192 1.00 91.31 86 GLY A O 1
ATOM 643 N N . VAL A 1 87 ? 8.832 -7.710 -18.819 1.00 91.81 87 VAL A N 1
ATOM 644 C CA . VAL A 1 87 ? 7.506 -7.462 -19.434 1.00 91.81 87 VAL A CA 1
ATOM 645 C C . VAL A 1 87 ? 7.587 -6.721 -20.770 1.00 91.81 87 VAL A C 1
ATOM 647 O O . VAL A 1 87 ? 6.638 -6.057 -21.179 1.00 91.81 87 VAL A O 1
ATOM 650 N N . GLY A 1 88 ? 8.717 -6.827 -21.473 1.00 87.50 88 GLY A N 1
ATOM 651 C CA . GLY A 1 88 ? 8.917 -6.185 -22.779 1.00 87.50 88 GLY A CA 1
ATOM 652 C C . GLY A 1 88 ? 7.927 -6.644 -23.858 1.00 87.50 88 GLY A C 1
ATOM 653 O O . GLY A 1 88 ? 7.613 -5.882 -24.768 1.00 87.50 88 GLY A O 1
ATOM 654 N N . SER A 1 89 ? 7.371 -7.853 -23.727 1.00 87.56 89 SER A N 1
ATOM 655 C CA . SER A 1 89 ? 6.304 -8.378 -24.593 1.00 87.56 89 SER A CA 1
ATOM 656 C C . SER A 1 89 ? 4.900 -7.867 -24.240 1.00 87.56 89 SER A C 1
ATOM 658 O O . SER A 1 89 ? 3.932 -8.262 -24.885 1.00 87.56 89 SER A O 1
ATOM 660 N N . GLY A 1 90 ? 4.776 -7.013 -23.221 1.00 90.25 90 GLY A N 1
ATOM 661 C CA . GLY A 1 90 ? 3.511 -6.511 -22.691 1.00 90.25 90 GLY A CA 1
ATOM 662 C C . GLY A 1 90 ? 3.094 -7.181 -21.380 1.00 90.25 90 GLY A C 1
ATOM 663 O O . GLY A 1 90 ? 3.624 -8.219 -20.978 1.00 90.25 90 GLY A O 1
ATOM 664 N N . CYS A 1 91 ? 2.144 -6.553 -20.688 1.00 92.25 91 CYS A N 1
ATOM 665 C CA . CYS A 1 91 ? 1.545 -7.065 -19.456 1.00 92.25 91 CYS A CA 1
ATOM 666 C C . CYS A 1 91 ? 0.156 -6.461 -19.219 1.00 92.25 91 CYS A C 1
ATOM 668 O O . CYS A 1 91 ? -0.276 -5.547 -19.925 1.00 92.25 91 CYS A O 1
ATOM 670 N N . ASP A 1 92 ? -0.544 -6.956 -18.197 1.00 91.62 92 ASP A N 1
ATOM 671 C CA . ASP A 1 92 ? -1.819 -6.382 -17.787 1.00 91.62 92 ASP A CA 1
ATOM 672 C C . ASP A 1 92 ? -1.683 -4.906 -17.415 1.00 91.62 92 ASP A C 1
ATOM 674 O O . ASP A 1 92 ? -0.771 -4.489 -16.695 1.00 91.62 92 ASP A O 1
ATOM 678 N N . LYS A 1 93 ? -2.698 -4.123 -17.788 1.00 92.62 93 LYS A N 1
ATOM 679 C CA . LYS A 1 93 ? -2.796 -2.695 -17.459 1.00 92.62 93 LYS A CA 1
ATOM 680 C C . LYS A 1 93 ? -2.569 -2.401 -15.973 1.00 92.62 93 LYS A C 1
ATOM 682 O O . LYS A 1 93 ? -1.976 -1.380 -15.630 1.00 92.62 93 LYS A O 1
ATOM 687 N N . ALA A 1 94 ? -3.042 -3.271 -15.081 1.00 91.12 94 ALA A N 1
ATOM 688 C CA . ALA A 1 94 ? -2.833 -3.113 -13.644 1.00 91.12 94 ALA A CA 1
ATOM 689 C C . ALA A 1 94 ? -1.341 -3.189 -13.270 1.00 91.12 94 ALA A C 1
ATOM 691 O O . ALA A 1 94 ? -0.854 -2.331 -12.533 1.00 91.12 94 ALA A O 1
ATOM 692 N N . VAL A 1 95 ? -0.611 -4.160 -13.826 1.00 92.75 95 VAL A N 1
ATOM 693 C CA . VAL A 1 95 ? 0.832 -4.341 -13.616 1.00 92.75 95 VAL A CA 1
ATOM 694 C C . VAL A 1 95 ? 1.600 -3.157 -14.194 1.00 92.75 95 VAL A C 1
ATOM 696 O O . VAL A 1 95 ? 2.398 -2.545 -13.481 1.00 92.75 95 VAL A O 1
ATOM 699 N N . GLY A 1 96 ? 1.312 -2.752 -15.433 1.00 93.75 96 GLY A N 1
ATOM 700 C CA . GLY A 1 96 ? 1.990 -1.613 -16.055 1.00 93.75 96 GLY A CA 1
ATOM 701 C C . GLY A 1 96 ? 1.804 -0.301 -15.297 1.00 93.75 96 GLY A C 1
ATOM 702 O O . GLY A 1 96 ? 2.765 0.446 -15.113 1.00 93.75 96 GLY A O 1
ATOM 703 N N . VAL A 1 97 ? 0.609 -0.038 -14.756 1.00 92.94 97 VAL A N 1
ATOM 704 C CA . VAL A 1 97 ? 0.368 1.139 -13.900 1.00 92.94 97 VAL A CA 1
ATOM 705 C C . VAL A 1 97 ? 1.234 1.107 -12.632 1.00 92.94 97 VAL A C 1
ATOM 707 O O . VAL A 1 97 ? 1.738 2.154 -12.209 1.00 92.94 97 VAL A O 1
ATOM 710 N N . LEU A 1 98 ? 1.443 -0.066 -12.026 1.00 94.00 98 LEU A N 1
ATOM 711 C CA . LEU A 1 98 ? 2.321 -0.211 -10.861 1.00 94.00 98 LEU A CA 1
ATOM 712 C C . LEU A 1 98 ? 3.799 -0.020 -11.234 1.00 94.00 98 LEU A C 1
ATOM 714 O O . LEU A 1 98 ? 4.507 0.701 -10.527 1.00 94.00 98 LEU A O 1
ATOM 718 N N . LEU A 1 99 ? 4.251 -0.572 -12.362 1.00 94.12 99 LEU A N 1
ATOM 719 C CA . LEU A 1 99 ? 5.615 -0.381 -12.876 1.00 94.12 99 LEU A CA 1
ATOM 720 C C . LEU A 1 99 ? 5.897 1.090 -13.222 1.00 94.12 99 LEU A C 1
ATOM 722 O O . LEU A 1 99 ? 6.928 1.643 -12.831 1.00 94.12 99 LEU A O 1
ATOM 726 N N . TYR A 1 100 ? 4.934 1.777 -13.841 1.00 93.94 100 TYR A N 1
ATOM 727 C CA . TYR A 1 100 ? 4.998 3.221 -14.079 1.00 93.94 100 TYR A CA 1
ATOM 728 C C . TYR A 1 100 ? 5.155 4.019 -12.779 1.00 93.94 100 TYR A C 1
ATOM 730 O O . TYR A 1 100 ? 5.927 4.982 -12.696 1.00 93.94 100 TYR A O 1
ATOM 738 N N . LYS A 1 101 ? 4.457 3.601 -11.719 1.00 93.06 101 LYS A N 1
ATOM 739 C CA . LYS A 1 101 ? 4.584 4.213 -10.393 1.00 93.06 101 LYS A CA 1
ATOM 740 C C . LYS A 1 101 ? 5.987 4.023 -9.808 1.00 93.06 101 LYS A C 1
ATOM 742 O O . LYS A 1 101 ? 6.506 4.957 -9.201 1.00 93.06 101 LYS A O 1
ATOM 747 N N . VAL A 1 102 ? 6.624 2.868 -10.016 1.00 93.00 102 VAL A N 1
ATOM 748 C CA . VAL A 1 102 ? 8.031 2.655 -9.624 1.00 93.00 102 VAL A CA 1
ATOM 749 C C . VAL A 1 102 ? 8.943 3.649 -10.340 1.00 93.00 102 VAL A C 1
ATOM 751 O O . VAL A 1 102 ? 9.675 4.388 -9.678 1.00 93.00 102 VAL A O 1
ATOM 754 N N . ALA A 1 103 ? 8.844 3.738 -11.668 1.00 92.44 103 ALA A N 1
ATOM 755 C CA . ALA A 1 103 ? 9.696 4.610 -12.479 1.00 92.44 103 ALA A CA 1
ATOM 756 C C . ALA A 1 103 ? 9.574 6.102 -12.107 1.00 92.44 103 ALA A C 1
ATOM 758 O O . ALA A 1 103 ? 10.555 6.849 -12.156 1.00 92.44 103 ALA A O 1
ATOM 759 N N . THR A 1 104 ? 8.378 6.541 -11.710 1.00 91.88 104 THR A N 1
ATOM 760 C CA . THR A 1 104 ? 8.097 7.950 -11.388 1.00 91.88 104 THR A CA 1
ATOM 761 C C . THR A 1 104 ? 8.375 8.322 -9.930 1.00 91.88 104 THR A C 1
ATOM 763 O O . THR A 1 104 ? 8.793 9.450 -9.662 1.00 91.88 104 THR A O 1
ATOM 766 N N . VAL A 1 105 ? 8.190 7.402 -8.977 1.00 90.75 105 VAL A N 1
ATOM 767 C CA . VAL A 1 105 ? 8.398 7.678 -7.542 1.00 90.75 105 VAL A CA 1
ATOM 768 C C . VAL A 1 105 ? 9.854 7.470 -7.118 1.00 90.75 105 VAL A C 1
ATOM 770 O O . VAL A 1 105 ? 10.364 8.223 -6.281 1.00 90.75 105 VAL A O 1
ATOM 773 N N . VAL A 1 106 ? 10.554 6.488 -7.693 1.00 88.62 106 VAL A N 1
ATOM 774 C CA . VAL A 1 106 ? 11.947 6.198 -7.331 1.00 88.62 106 VAL A CA 1
ATOM 775 C C . VAL A 1 106 ? 12.874 7.241 -7.966 1.00 88.62 106 VAL A C 1
ATOM 777 O O . VAL A 1 106 ? 13.255 7.187 -9.140 1.00 88.62 106 VAL A O 1
ATOM 780 N N . LYS A 1 107 ? 13.237 8.253 -7.170 1.00 84.19 107 LYS A N 1
ATOM 781 C CA . LYS A 1 107 ? 14.078 9.375 -7.620 1.00 84.19 107 LYS A CA 1
ATOM 782 C C . LYS A 1 107 ? 15.496 8.922 -7.970 1.00 84.19 107 LYS A C 1
ATOM 784 O O . LYS A 1 107 ? 15.965 9.225 -9.067 1.00 84.19 107 LYS A O 1
ATOM 789 N N . LYS A 1 108 ? 16.127 8.167 -7.070 1.00 82.88 108 LYS A N 1
ATOM 790 C CA . LYS A 1 108 ? 17.488 7.626 -7.185 1.00 82.88 108 LYS A CA 1
ATOM 791 C C . LYS A 1 108 ? 17.443 6.205 -7.753 1.00 82.88 108 LYS A C 1
ATOM 793 O O . LYS A 1 108 ? 17.700 5.242 -7.047 1.00 82.88 108 LYS A O 1
ATOM 798 N N . PHE A 1 109 ? 17.032 6.083 -9.015 1.00 80.31 109 PHE A N 1
ATOM 799 C CA . PHE A 1 109 ? 16.854 4.779 -9.665 1.00 80.31 109 PHE A CA 1
ATOM 800 C C . PHE A 1 109 ? 18.155 3.962 -9.696 1.00 80.31 109 PHE A C 1
ATOM 802 O O . PHE A 1 109 ? 18.139 2.786 -9.370 1.00 80.31 109 PHE A O 1
ATOM 809 N N . GLU A 1 110 ? 19.285 4.618 -9.966 1.00 77.19 110 GLU A N 1
ATOM 810 C CA . GLU A 1 110 ? 20.619 3.994 -10.008 1.00 77.19 110 GLU A CA 1
ATOM 811 C C . GLU A 1 110 ? 21.092 3.472 -8.631 1.00 77.19 110 GLU A C 1
ATOM 813 O O . GLU A 1 110 ? 21.930 2.583 -8.549 1.00 77.19 110 GLU A O 1
ATOM 818 N N . GLU A 1 111 ? 20.554 4.009 -7.528 1.00 76.00 111 GLU A N 1
ATOM 819 C CA . GLU A 1 111 ? 20.876 3.559 -6.162 1.00 76.00 111 GLU A CA 1
ATOM 820 C C . GLU A 1 111 ? 19.912 2.463 -5.671 1.00 76.00 111 GLU A C 1
ATOM 822 O O . GLU A 1 111 ? 20.146 1.850 -4.626 1.00 76.00 111 GLU A O 1
ATOM 827 N N . ALA A 1 112 ? 18.822 2.212 -6.404 1.00 78.19 112 ALA A N 1
ATOM 828 C CA . ALA A 1 112 ? 17.807 1.237 -6.035 1.00 78.19 112 ALA A CA 1
ATOM 829 C C . ALA A 1 112 ? 18.284 -0.184 -6.370 1.00 78.19 112 ALA A C 1
ATOM 831 O O . ALA A 1 112 ? 17.981 -0.749 -7.420 1.00 78.19 112 ALA A O 1
ATOM 832 N N . LYS A 1 113 ? 19.061 -0.757 -5.450 1.00 80.75 113 LYS A N 1
ATOM 833 C CA . LYS A 1 113 ? 19.551 -2.137 -5.531 1.00 80.75 113 LYS A CA 1
ATOM 834 C C . LYS A 1 113 ? 18.399 -3.147 -5.459 1.00 80.75 113 LYS A C 1
ATOM 836 O O . LYS A 1 113 ? 17.364 -2.875 -4.853 1.00 80.75 113 LYS A O 1
ATOM 841 N N . HIS A 1 114 ? 18.622 -4.337 -6.022 1.00 84.38 114 HIS A N 1
ATOM 842 C CA . HIS A 1 114 ? 17.711 -5.495 -5.969 1.00 84.38 114 HIS A CA 1
ATOM 843 C C . HIS A 1 114 ? 16.355 -5.297 -6.670 1.00 84.38 114 HIS A C 1
ATOM 845 O O . HIS A 1 114 ? 15.395 -6.013 -6.379 1.00 84.38 114 HIS A O 1
ATOM 851 N N . MET A 1 115 ? 16.252 -4.333 -7.593 1.00 86.62 115 MET A N 1
ATOM 852 C CA . MET A 1 115 ? 15.056 -4.129 -8.427 1.00 86.62 115 MET A CA 1
ATOM 853 C C . MET A 1 115 ? 14.671 -5.397 -9.201 1.00 86.62 115 MET A C 1
ATOM 855 O O . MET A 1 115 ? 13.492 -5.731 -9.265 1.00 86.62 115 MET A O 1
ATOM 859 N N . ASP A 1 116 ? 15.660 -6.139 -9.700 1.00 86.75 116 ASP A N 1
ATOM 860 C CA . ASP A 1 116 ? 15.513 -7.451 -10.342 1.00 86.75 116 ASP A CA 1
ATOM 861 C C . ASP A 1 116 ? 14.775 -8.471 -9.458 1.00 86.75 116 ASP A C 1
ATOM 863 O O . ASP A 1 116 ? 14.014 -9.292 -9.958 1.00 86.75 116 ASP A O 1
ATOM 867 N N . LYS A 1 117 ? 14.932 -8.385 -8.131 1.00 88.69 117 LYS A N 1
ATOM 868 C CA . LYS A 1 117 ? 14.265 -9.276 -7.166 1.00 88.69 117 LYS A CA 1
ATOM 869 C C . LYS A 1 117 ? 12.916 -8.747 -6.701 1.00 88.69 117 LYS A C 1
ATOM 871 O O . LYS A 1 117 ? 12.043 -9.533 -6.346 1.00 88.69 117 LYS A O 1
ATOM 876 N N . ILE A 1 118 ? 12.736 -7.428 -6.683 1.00 90.00 118 ILE A N 1
ATOM 877 C CA . ILE A 1 118 ? 11.536 -6.770 -6.147 1.00 90.00 118 ILE A CA 1
ATOM 878 C C . ILE A 1 118 ? 10.434 -6.632 -7.204 1.00 90.00 118 ILE A C 1
ATOM 880 O O . ILE A 1 118 ? 9.262 -6.850 -6.895 1.00 90.00 118 ILE A O 1
ATOM 884 N N . LEU A 1 119 ? 10.774 -6.299 -8.451 1.00 91.44 119 LEU A N 1
ATOM 885 C CA . LEU A 1 119 ? 9.795 -6.138 -9.531 1.00 91.44 119 LEU A CA 1
ATOM 886 C C . LEU A 1 119 ? 8.972 -7.412 -9.822 1.00 91.44 119 LEU A C 1
ATOM 888 O O . LEU A 1 119 ? 7.766 -7.268 -10.045 1.00 91.44 119 LEU A O 1
ATOM 892 N N . PRO A 1 120 ? 9.519 -8.642 -9.708 1.00 92.00 120 PRO A N 1
ATOM 893 C CA . PRO A 1 120 ? 8.732 -9.871 -9.800 1.00 92.00 120 PRO A CA 1
ATOM 894 C C . PRO A 1 120 ? 7.554 -9.962 -8.821 1.00 92.00 120 PRO A C 1
ATOM 896 O O . PRO A 1 120 ? 6.561 -10.624 -9.112 1.00 92.00 120 PRO A O 1
ATOM 899 N N . TYR A 1 121 ? 7.592 -9.280 -7.671 1.00 91.88 121 TYR A N 1
ATOM 900 C CA . TYR A 1 121 ? 6.448 -9.233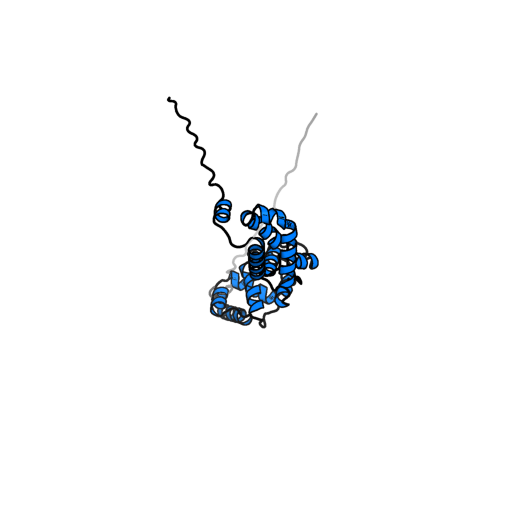 -6.746 1.00 91.88 121 TYR A CA 1
ATOM 901 C C . TYR A 1 121 ? 5.269 -8.424 -7.300 1.00 91.88 121 TYR A C 1
ATOM 903 O O . TYR A 1 121 ? 4.122 -8.651 -6.910 1.00 91.88 121 TYR A O 1
ATOM 911 N N . ILE A 1 122 ? 5.539 -7.482 -8.205 1.00 92.81 122 ILE A N 1
ATOM 912 C CA . ILE A 1 122 ? 4.510 -6.712 -8.905 1.00 92.81 122 ILE A CA 1
ATOM 913 C C . ILE A 1 122 ? 3.937 -7.556 -10.043 1.00 92.81 122 ILE A C 1
ATOM 915 O O . ILE A 1 122 ? 2.720 -7.698 -10.136 1.00 92.81 122 ILE A O 1
ATOM 919 N N . THR A 1 123 ? 4.795 -8.152 -10.876 1.00 92.19 123 THR A N 1
ATOM 920 C CA . THR A 1 123 ? 4.352 -8.932 -12.045 1.00 92.19 123 THR A CA 1
ATOM 921 C C . THR A 1 123 ? 3.648 -10.234 -11.657 1.00 92.19 123 THR A C 1
ATOM 923 O O . THR A 1 123 ? 2.713 -10.637 -12.337 1.00 92.19 123 THR A O 1
ATOM 926 N N . SER A 1 124 ? 4.008 -10.846 -10.523 1.00 90.25 124 SER A N 1
ATOM 927 C CA . SER A 1 124 ? 3.310 -12.021 -9.966 1.00 90.25 124 SER A CA 1
ATOM 928 C C . SER A 1 124 ? 2.013 -11.698 -9.211 1.00 90.25 124 SER A C 1
ATOM 930 O O . SER A 1 124 ? 1.373 -12.604 -8.680 1.00 90.25 124 SER A O 1
ATOM 932 N N . GLY A 1 125 ? 1.623 -10.4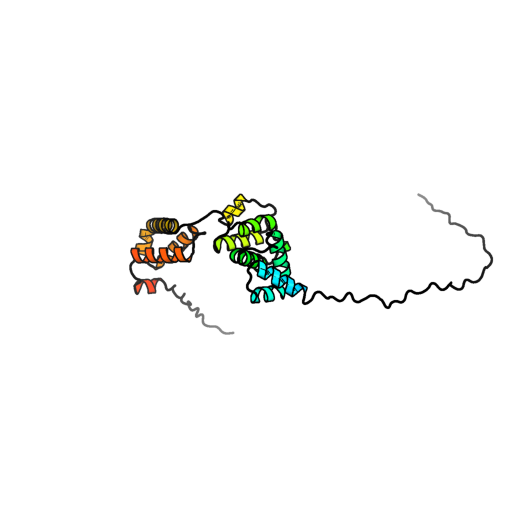23 -9.098 1.00 88.19 125 GLY A N 1
ATOM 933 C CA . GLY A 1 125 ? 0.394 -10.026 -8.400 1.00 88.19 125 GLY A CA 1
ATOM 934 C C . GLY A 1 125 ? 0.434 -10.203 -6.876 1.00 88.19 125 GLY A C 1
ATOM 935 O O . GLY A 1 125 ? -0.603 -10.138 -6.214 1.00 88.19 125 GLY A O 1
ATOM 936 N N . LYS A 1 126 ? 1.622 -10.397 -6.287 1.00 88.38 126 LYS A N 1
ATOM 937 C CA . LYS A 1 126 ? 1.814 -10.483 -4.829 1.00 88.38 126 LYS A CA 1
ATOM 938 C C . LYS A 1 126 ? 1.563 -9.148 -4.114 1.00 88.38 126 LYS A C 1
ATOM 940 O O . LYS A 1 126 ? 1.263 -9.135 -2.920 1.00 88.38 126 LYS A O 1
ATOM 945 N N . VAL A 1 127 ? 1.675 -8.032 -4.835 1.00 89.56 127 VAL A N 1
ATOM 946 C CA . VAL A 1 127 ? 1.371 -6.676 -4.358 1.00 89.56 127 VAL A CA 1
ATOM 947 C C . VAL A 1 127 ? 0.020 -6.244 -4.920 1.00 89.56 127 VAL A C 1
ATOM 949 O O . VAL A 1 127 ? -0.084 -5.864 -6.083 1.00 89.56 127 VAL A O 1
ATOM 952 N N . LYS A 1 128 ? -1.018 -6.290 -4.082 1.00 84.12 128 LYS A N 1
ATOM 953 C CA . LYS A 1 128 ? -2.411 -6.042 -4.487 1.00 84.12 128 LYS A CA 1
ATOM 954 C C . LYS A 1 128 ? -2.938 -4.683 -4.023 1.00 84.12 128 LYS A C 1
ATOM 956 O O . LYS A 1 128 ? -3.817 -4.109 -4.660 1.00 84.12 128 LYS A O 1
ATOM 961 N N . SER A 1 129 ? -2.427 -4.156 -2.908 1.00 85.94 129 SER A N 1
ATOM 962 C CA . SER A 1 129 ? -2.965 -2.947 -2.276 1.00 85.94 129 SER A CA 1
ATOM 963 C C . SER A 1 129 ? -2.067 -1.720 -2.443 1.00 85.94 129 SER A C 1
ATOM 965 O O . SER A 1 129 ? -0.839 -1.795 -2.530 1.00 85.94 129 SER A O 1
ATOM 967 N N . ASN A 1 130 ? -2.684 -0.535 -2.410 1.00 86.38 130 ASN A N 1
ATOM 968 C CA . ASN A 1 130 ? -1.960 0.739 -2.439 1.00 86.38 130 ASN A CA 1
ATOM 969 C C . ASN A 1 130 ? -0.968 0.888 -1.273 1.00 86.38 130 ASN A C 1
ATOM 971 O O . ASN A 1 130 ? 0.061 1.549 -1.426 1.00 86.38 130 ASN A O 1
ATOM 975 N N . GLN A 1 131 ? -1.269 0.288 -0.117 1.00 88.94 131 GLN A N 1
ATOM 976 C CA . GLN A 1 131 ? -0.406 0.313 1.065 1.00 88.94 131 GLN A CA 1
ATOM 977 C C . GLN A 1 131 ? 0.822 -0.576 0.867 1.00 88.94 131 GLN A C 1
ATOM 979 O O . GLN A 1 131 ? 1.935 -0.119 1.135 1.00 88.94 131 GLN A O 1
ATOM 984 N N . GLN A 1 132 ? 0.634 -1.795 0.345 1.00 91.75 132 GLN A N 1
ATOM 985 C CA . GLN A 1 132 ? 1.733 -2.700 -0.016 1.00 91.75 132 GLN A CA 1
ATOM 986 C C . GLN A 1 132 ? 2.639 -2.036 -1.058 1.00 91.75 132 GLN A C 1
ATOM 988 O O . GLN A 1 132 ? 3.853 -1.975 -0.877 1.00 91.75 132 GLN A O 1
ATOM 993 N N . MET A 1 133 ? 2.053 -1.405 -2.083 1.00 92.38 133 MET A N 1
ATOM 994 C CA . MET A 1 133 ? 2.821 -0.670 -3.091 1.00 92.38 133 MET A CA 1
ATOM 995 C C . MET A 1 133 ? 3.611 0.499 -2.487 1.00 92.38 133 MET A C 1
ATOM 997 O O . MET A 1 133 ? 4.771 0.718 -2.826 1.00 92.38 133 MET A O 1
ATOM 1001 N N . ALA A 1 134 ? 3.013 1.268 -1.573 1.00 90.94 134 ALA A N 1
ATOM 1002 C CA . ALA A 1 134 ? 3.712 2.362 -0.902 1.00 90.94 134 ALA A CA 1
ATOM 1003 C C . ALA A 1 134 ? 4.863 1.866 -0.008 1.00 90.94 134 ALA A C 1
ATOM 1005 O O . ALA A 1 134 ? 5.872 2.560 0.119 1.00 90.94 134 ALA A O 1
ATOM 1006 N N . ALA A 1 135 ? 4.723 0.694 0.616 1.00 91.56 135 ALA A N 1
ATOM 1007 C CA . ALA A 1 135 ? 5.790 0.063 1.387 1.00 91.56 135 ALA A CA 1
ATOM 1008 C C . ALA A 1 135 ? 6.920 -0.449 0.482 1.00 91.56 135 ALA A C 1
ATOM 1010 O O . ALA A 1 135 ? 8.079 -0.145 0.750 1.00 91.56 135 ALA A O 1
ATOM 1011 N N . LEU A 1 136 ? 6.583 -1.096 -0.636 1.00 92.00 136 LEU A N 1
ATOM 1012 C CA . LEU A 1 136 ? 7.546 -1.550 -1.641 1.00 92.00 136 LEU A CA 1
ATOM 1013 C C . LEU A 1 136 ? 8.393 -0.390 -2.177 1.00 92.00 136 LEU A C 1
ATOM 1015 O O . LEU A 1 136 ? 9.618 -0.478 -2.207 1.00 92.00 136 LEU A O 1
ATOM 1019 N N . LEU A 1 137 ? 7.762 0.736 -2.529 1.00 90.56 137 LEU A N 1
ATOM 1020 C CA . LEU A 1 137 ? 8.482 1.930 -2.992 1.00 90.56 137 LEU A CA 1
ATOM 1021 C C . LEU A 1 137 ? 9.451 2.464 -1.930 1.00 90.56 137 LEU A C 1
ATOM 1023 O O . LEU A 1 137 ? 10.532 2.934 -2.273 1.00 90.56 137 LEU A O 1
ATOM 1027 N N . LYS A 1 138 ? 9.087 2.379 -0.645 1.00 88.88 138 LYS A N 1
ATOM 1028 C CA . LYS A 1 138 ? 9.979 2.775 0.452 1.00 88.88 138 LYS A CA 1
ATOM 1029 C C . LYS A 1 138 ? 11.173 1.834 0.568 1.00 88.88 138 LYS A C 1
ATOM 1031 O O . LYS A 1 138 ? 12.287 2.328 0.715 1.00 88.88 138 LYS A O 1
ATOM 1036 N N . GLU A 1 139 ? 10.968 0.522 0.482 1.00 87.12 139 GLU A N 1
ATOM 1037 C CA . GLU A 1 139 ? 12.072 -0.448 0.520 1.00 87.12 139 GLU A CA 1
ATOM 1038 C C . GLU A 1 139 ? 13.040 -0.238 -0.654 1.00 87.12 139 GLU A C 1
ATOM 1040 O O . GLU A 1 139 ? 14.250 -0.176 -0.436 1.00 87.12 139 GLU A O 1
ATOM 1045 N N . LEU A 1 140 ? 12.523 0.027 -1.861 1.00 85.88 140 LEU A N 1
ATOM 1046 C CA . LEU A 1 140 ? 13.343 0.379 -3.028 1.00 85.88 140 LEU A CA 1
ATOM 1047 C C . LEU A 1 140 ? 14.184 1.644 -2.819 1.00 85.88 140 LEU A C 1
ATOM 1049 O O . LEU A 1 140 ? 15.310 1.723 -3.300 1.00 85.88 140 LEU A O 1
ATOM 1053 N N . THR A 1 141 ? 13.666 2.637 -2.091 1.00 82.06 141 THR A N 1
ATOM 1054 C CA . THR A 1 141 ? 14.424 3.866 -1.793 1.00 82.06 141 THR A CA 1
ATOM 1055 C C . THR A 1 141 ? 15.447 3.720 -0.669 1.00 82.06 141 THR A C 1
ATOM 1057 O O . THR A 1 141 ? 16.353 4.544 -0.588 1.00 82.06 141 THR A O 1
ATOM 1060 N N . LYS A 1 142 ? 15.310 2.719 0.210 1.00 78.19 142 LYS A N 1
ATOM 1061 C CA . LYS A 1 142 ? 16.254 2.491 1.317 1.00 78.19 142 LYS A CA 1
ATOM 1062 C C . LYS A 1 142 ? 17.530 1.782 0.864 1.00 78.19 142 LYS A C 1
ATOM 1064 O O . LYS A 1 142 ? 18.560 1.981 1.496 1.00 78.19 142 LYS A O 1
ATOM 1069 N N . GLY A 1 143 ? 17.455 0.968 -0.193 1.00 65.12 143 GLY A N 1
ATOM 1070 C CA . GLY A 1 143 ? 18.610 0.331 -0.833 1.00 65.12 143 GLY A CA 1
ATOM 1071 C C . GLY A 1 143 ? 19.540 -0.427 0.127 1.00 65.12 143 GLY A C 1
ATOM 1072 O O . GLY A 1 143 ? 20.723 -0.086 0.197 1.00 65.12 143 GLY A O 1
ATOM 1073 N N . PRO A 1 144 ? 19.055 -1.435 0.879 1.00 60.59 144 PRO A N 1
ATOM 1074 C CA . PRO A 1 144 ? 19.932 -2.230 1.732 1.00 60.59 144 PRO A CA 1
ATOM 1075 C C . PRO A 1 144 ? 21.012 -2.941 0.896 1.00 60.59 144 PRO A C 1
ATOM 1077 O O . PRO A 1 144 ? 20.791 -3.329 -0.255 1.00 60.59 144 PRO A O 1
ATOM 1080 N N . ALA A 1 145 ? 22.206 -3.112 1.472 1.00 67.69 145 ALA A N 1
ATOM 1081 C CA . ALA A 1 145 ? 23.322 -3.775 0.793 1.00 67.69 145 ALA A CA 1
ATOM 1082 C C . ALA A 1 145 ? 22.987 -5.231 0.423 1.00 67.69 145 ALA A C 1
ATOM 1084 O O . ALA A 1 145 ? 23.374 -5.700 -0.646 1.00 67.69 145 ALA A O 1
ATOM 1085 N N . THR A 1 146 ? 22.199 -5.906 1.260 1.00 78.75 146 THR A N 1
ATOM 1086 C CA . THR A 1 146 ? 21.720 -7.277 1.072 1.00 78.75 146 THR A CA 1
ATOM 1087 C C . THR A 1 146 ? 20.194 -7.307 0.971 1.00 78.75 146 THR A C 1
ATOM 1089 O O . THR A 1 146 ? 19.501 -6.524 1.619 1.00 78.75 146 THR A O 1
ATOM 1092 N N . PHE A 1 147 ? 19.665 -8.202 0.134 1.00 84.25 147 PHE A N 1
ATOM 1093 C CA . PHE A 1 147 ? 18.226 -8.431 0.009 1.00 84.25 147 PHE A CA 1
ATOM 1094 C C . PHE A 1 147 ? 17.827 -9.649 0.834 1.00 84.25 147 PHE A C 1
ATOM 1096 O O . PHE A 1 147 ? 18.209 -10.770 0.499 1.00 84.25 147 PHE A O 1
ATOM 1103 N N . ASP A 1 148 ? 17.051 -9.416 1.887 1.00 88.75 148 ASP A N 1
ATOM 1104 C CA . ASP A 1 148 ? 16.368 -10.461 2.644 1.00 88.75 148 ASP A CA 1
ATOM 1105 C C . ASP A 1 148 ? 14.906 -10.514 2.190 1.00 88.75 148 ASP A C 1
ATOM 1107 O O . ASP A 1 148 ? 14.126 -9.590 2.444 1.00 88.75 148 ASP A O 1
ATOM 1111 N N . ALA A 1 149 ? 14.546 -11.601 1.506 1.00 89.12 149 ALA A N 1
ATOM 1112 C CA . ALA A 1 149 ? 13.201 -11.807 0.989 1.00 89.12 149 ALA A CA 1
ATOM 1113 C C . ALA A 1 149 ? 12.154 -11.874 2.110 1.00 89.12 149 ALA A C 1
ATOM 1115 O O . ALA A 1 149 ? 11.098 -11.263 1.979 1.00 89.12 149 ALA A O 1
ATOM 1116 N N . ALA A 1 150 ? 12.448 -12.537 3.232 1.00 89.12 150 ALA A N 1
ATOM 1117 C CA . ALA A 1 150 ? 11.490 -12.693 4.326 1.00 89.12 150 ALA A CA 1
ATOM 1118 C C . ALA A 1 150 ? 11.233 -11.355 5.033 1.00 89.12 150 ALA A C 1
ATOM 1120 O O . ALA A 1 150 ? 10.084 -10.991 5.312 1.00 89.12 150 ALA A O 1
ATOM 1121 N N . ALA A 1 151 ? 12.293 -10.577 5.277 1.00 89.44 151 ALA A N 1
ATOM 1122 C CA . ALA A 1 151 ? 12.153 -9.228 5.818 1.00 89.44 151 ALA A CA 1
ATOM 1123 C C . ALA A 1 151 ? 11.401 -8.308 4.848 1.00 89.44 151 ALA A C 1
ATOM 1125 O O . ALA A 1 151 ? 10.518 -7.559 5.276 1.00 89.44 151 ALA A O 1
ATOM 1126 N N . PHE A 1 152 ? 11.704 -8.385 3.549 1.00 90.06 152 PHE A N 1
ATOM 1127 C CA . PHE A 1 152 ? 11.017 -7.613 2.518 1.00 90.06 152 PHE A CA 1
ATOM 1128 C C . PHE A 1 152 ? 9.522 -7.950 2.453 1.00 90.06 152 PHE A C 1
ATOM 1130 O O . PHE A 1 152 ? 8.690 -7.040 2.522 1.00 90.06 152 PHE A O 1
ATOM 1137 N N . GLU A 1 153 ? 9.174 -9.237 2.376 1.00 91.75 153 GLU A N 1
ATOM 1138 C CA . GLU A 1 153 ? 7.788 -9.706 2.322 1.00 91.75 153 GLU A CA 1
ATOM 1139 C C . GLU A 1 153 ? 7.007 -9.237 3.556 1.00 91.75 153 GLU A C 1
ATOM 1141 O O . GLU A 1 153 ? 5.932 -8.646 3.421 1.00 91.75 153 GLU A O 1
ATOM 1146 N N . LYS A 1 154 ? 7.590 -9.366 4.755 1.00 90.94 154 LYS A N 1
ATOM 1147 C CA . LYS A 1 154 ? 7.000 -8.864 6.006 1.00 90.94 154 LYS A CA 1
ATOM 1148 C C . LYS A 1 154 ? 6.826 -7.341 6.010 1.00 90.94 154 LYS A C 1
ATOM 1150 O O . LYS A 1 154 ? 5.775 -6.833 6.413 1.00 90.94 154 LYS A O 1
ATOM 1155 N N . ASN A 1 155 ? 7.841 -6.597 5.575 1.00 90.12 155 ASN A N 1
ATOM 1156 C CA . ASN A 1 155 ? 7.826 -5.132 5.573 1.00 90.12 155 ASN A CA 1
ATOM 1157 C C . ASN A 1 155 ? 6.833 -4.559 4.562 1.00 90.12 155 ASN A C 1
ATOM 1159 O O . ASN A 1 155 ? 6.249 -3.501 4.826 1.00 90.12 155 ASN A O 1
ATOM 1163 N N . CYS A 1 156 ? 6.641 -5.256 3.442 1.00 91.44 156 CYS A N 1
ATOM 1164 C CA . CYS A 1 156 ? 5.722 -4.883 2.373 1.00 91.44 156 CYS A CA 1
ATOM 1165 C C . CYS A 1 156 ? 4.329 -5.497 2.524 1.00 91.44 156 CYS A C 1
ATOM 1167 O O . CYS A 1 156 ? 3.434 -5.098 1.786 1.00 91.44 156 CYS A O 1
ATOM 1169 N N . GLY A 1 157 ? 4.135 -6.424 3.467 1.00 90.06 157 GLY A N 1
ATOM 1170 C CA . GLY A 1 157 ? 2.860 -7.107 3.678 1.00 90.06 157 GLY A CA 1
ATOM 1171 C C . GLY A 1 157 ? 2.504 -8.065 2.549 1.00 90.06 157 GLY A C 1
ATOM 1172 O O . GLY A 1 157 ? 1.322 -8.253 2.273 1.00 90.06 157 GLY A O 1
ATOM 1173 N N . VAL A 1 158 ? 3.499 -8.629 1.865 1.00 89.75 158 VAL A N 1
ATOM 1174 C CA . VAL A 1 158 ? 3.288 -9.634 0.817 1.00 89.75 158 VAL A CA 1
ATOM 1175 C C . VAL A 1 158 ? 2.619 -10.862 1.432 1.00 89.75 158 VAL A C 1
ATOM 1177 O O . VAL A 1 158 ? 2.997 -11.304 2.512 1.00 89.75 158 VAL A O 1
ATOM 1180 N N . GLY A 1 159 ? 1.586 -11.380 0.766 1.00 84.94 159 GLY A N 1
ATOM 1181 C CA . GLY A 1 159 ? 0.799 -12.513 1.263 1.00 84.94 159 GLY A CA 1
ATOM 1182 C C . GLY A 1 159 ? -0.173 -12.171 2.398 1.00 84.94 159 GLY A C 1
ATOM 1183 O O . GLY A 1 159 ? -0.983 -13.015 2.765 1.00 84.94 159 GLY A O 1
ATOM 1184 N N . VAL A 1 160 ? -0.152 -10.941 2.928 1.00 86.31 160 VAL A N 1
ATOM 1185 C CA . VAL A 1 160 ? -1.149 -10.493 3.904 1.00 86.31 160 VAL A CA 1
ATOM 1186 C C . VAL A 1 160 ? -2.384 -9.998 3.164 1.00 86.31 160 VAL A C 1
ATOM 11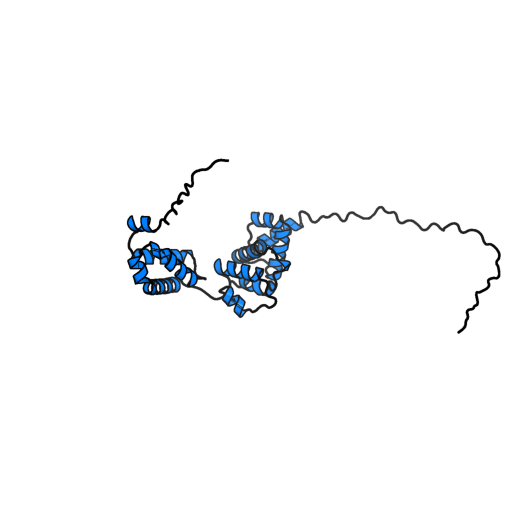88 O O . VAL A 1 160 ? -2.361 -8.945 2.526 1.00 86.31 160 VAL A O 1
ATOM 1191 N N . GLU A 1 161 ? -3.471 -10.749 3.285 1.00 84.62 161 GLU A N 1
ATOM 1192 C CA . GLU A 1 161 ? -4.786 -10.377 2.779 1.00 84.62 161 GLU A CA 1
ATOM 1193 C C . GLU A 1 161 ? -5.729 -10.202 3.968 1.00 84.62 161 GLU A C 1
ATOM 1195 O O . GLU A 1 161 ? -5.979 -11.140 4.717 1.00 84.62 161 GLU A O 1
ATOM 1200 N N . VAL A 1 162 ? -6.193 -8.970 4.187 1.00 86.88 162 VAL A N 1
ATOM 1201 C CA . VAL A 1 162 ? -7.101 -8.662 5.295 1.00 86.88 162 VAL A CA 1
ATOM 1202 C C . VAL A 1 162 ? -8.524 -8.659 4.764 1.00 86.88 162 VAL A C 1
ATOM 1204 O O . VAL A 1 162 ? -8.890 -7.787 3.970 1.00 86.88 162 VAL A O 1
ATOM 1207 N N . THR A 1 163 ? -9.328 -9.617 5.212 1.00 89.12 163 THR A N 1
ATOM 1208 C CA . THR A 1 163 ? -10.721 -9.737 4.777 1.00 89.12 163 THR A CA 1
ATOM 1209 C C . THR A 1 163 ? -11.623 -8.740 5.507 1.00 89.12 163 THR A C 1
ATOM 1211 O O . THR A 1 163 ? -11.285 -8.206 6.567 1.00 89.12 163 THR A O 1
ATOM 1214 N N . ALA A 1 164 ? -12.824 -8.499 4.972 1.00 88.94 164 ALA A N 1
ATOM 1215 C CA . ALA A 1 164 ? -13.822 -7.669 5.651 1.00 88.94 164 ALA A CA 1
ATOM 1216 C C . ALA A 1 164 ? -14.218 -8.238 7.029 1.00 88.94 164 ALA A C 1
ATOM 1218 O O . ALA A 1 164 ? -14.543 -7.480 7.945 1.00 88.94 164 ALA A O 1
ATOM 1219 N N . GLU A 1 165 ? -14.167 -9.561 7.201 1.00 90.50 165 GLU A N 1
ATOM 1220 C CA . GLU A 1 165 ? -14.421 -10.206 8.489 1.00 90.50 165 GLU A CA 1
ATOM 1221 C C . GLU A 1 165 ? -13.309 -9.920 9.497 1.00 90.50 165 GLU A C 1
ATOM 1223 O O . GLU A 1 165 ? -13.601 -9.586 10.646 1.00 90.50 165 GLU A O 1
ATOM 1228 N N . ASP A 1 166 ? -12.047 -9.965 9.067 1.00 91.81 166 ASP A N 1
ATOM 1229 C CA . ASP A 1 166 ? -10.902 -9.633 9.922 1.00 91.81 166 ASP A CA 1
ATOM 1230 C C . ASP A 1 166 ? -10.944 -8.171 10.366 1.00 91.81 166 ASP A C 1
ATOM 1232 O O . ASP A 1 166 ? -10.672 -7.861 11.531 1.00 91.81 166 ASP A O 1
ATOM 1236 N N . VAL A 1 167 ? -11.358 -7.271 9.465 1.00 93.56 167 VAL A N 1
ATOM 1237 C CA . VAL A 1 167 ? -11.602 -5.859 9.790 1.00 93.56 167 VAL A CA 1
ATOM 1238 C C . VAL A 1 167 ? -12.661 -5.742 10.888 1.00 93.56 167 VAL A C 1
ATOM 1240 O O . VAL A 1 167 ? -12.409 -5.092 11.905 1.00 93.56 167 VAL A O 1
ATOM 1243 N N . LYS A 1 168 ? -13.820 -6.397 10.732 1.00 93.31 168 LYS A N 1
ATOM 1244 C CA . LYS A 1 168 ? -14.902 -6.375 11.734 1.00 93.31 168 LYS A CA 1
ATOM 1245 C C . LYS A 1 168 ? -14.443 -6.930 13.082 1.00 93.31 168 LYS A C 1
ATOM 1247 O O . LYS A 1 168 ? -14.648 -6.269 14.099 1.00 93.31 168 LYS A O 1
ATOM 1252 N N . LYS A 1 169 ? -13.797 -8.101 13.093 1.00 94.88 169 LYS A N 1
ATOM 1253 C CA . LYS A 1 169 ? -13.292 -8.760 14.312 1.00 94.88 169 LYS A CA 1
ATOM 1254 C C . LYS A 1 169 ? -12.273 -7.884 15.041 1.00 94.88 169 LYS A C 1
ATOM 1256 O O . LYS A 1 169 ? -12.376 -7.688 16.250 1.00 94.88 169 LYS A O 1
ATOM 1261 N N . THR A 1 170 ? -11.328 -7.303 14.304 1.00 95.00 170 THR A N 1
ATOM 1262 C CA . THR A 1 170 ? -10.289 -6.433 14.874 1.00 95.00 170 THR A CA 1
ATOM 1263 C C . THR A 1 170 ? -10.881 -5.147 15.442 1.00 95.00 170 THR A C 1
ATOM 1265 O O . THR A 1 170 ? -10.511 -4.732 16.540 1.00 95.00 170 THR A O 1
ATOM 1268 N N . ILE A 1 171 ? -11.829 -4.527 14.731 1.00 95.19 171 ILE A N 1
ATOM 1269 C CA . ILE A 1 171 ? -12.531 -3.335 15.222 1.00 95.19 171 ILE A CA 1
ATOM 1270 C C . ILE A 1 171 ? -13.325 -3.670 16.485 1.00 95.19 171 ILE A C 1
ATOM 1272 O O . ILE A 1 171 ? -13.184 -2.952 17.468 1.00 95.19 171 ILE A O 1
ATOM 1276 N N . ALA A 1 172 ? -14.096 -4.760 16.496 1.00 94.38 172 ALA A N 1
ATOM 1277 C CA . ALA A 1 172 ? -14.868 -5.175 17.667 1.00 94.38 172 ALA A CA 1
ATOM 1278 C C . ALA A 1 172 ? -13.969 -5.393 18.894 1.00 94.38 172 ALA A C 1
ATOM 1280 O O . ALA A 1 172 ? -14.246 -4.849 19.960 1.00 94.38 172 ALA A O 1
ATOM 1281 N N . LYS A 1 173 ? -12.841 -6.095 18.721 1.00 96.56 173 LYS A N 1
ATOM 1282 C CA . LYS A 1 173 ? -11.852 -6.300 19.787 1.00 96.56 173 LYS A CA 1
ATOM 1283 C C . LYS A 1 173 ? -11.321 -4.975 20.342 1.00 96.56 173 LYS A C 1
ATOM 1285 O O . LYS A 1 173 ? -11.351 -4.760 21.549 1.00 96.56 173 LYS A O 1
ATOM 1290 N N . ILE A 1 174 ? -10.876 -4.068 19.470 1.00 95.75 174 ILE A N 1
ATOM 1291 C CA . ILE A 1 174 ? -10.344 -2.763 19.895 1.00 95.75 174 ILE A CA 1
ATOM 1292 C C . ILE A 1 174 ? -11.434 -1.923 20.574 1.00 95.75 174 ILE A C 1
ATOM 1294 O O . ILE A 1 174 ? -11.140 -1.173 21.501 1.00 95.75 174 ILE A O 1
ATOM 1298 N N . PHE A 1 175 ? -12.685 -2.022 20.133 1.00 95.00 175 PHE A N 1
ATOM 1299 C CA . PHE A 1 175 ? -13.798 -1.314 20.760 1.00 95.00 175 PHE A CA 1
ATOM 1300 C C . PHE A 1 175 ? -14.081 -1.829 22.169 1.00 95.00 175 PHE A C 1
ATOM 1302 O O . PHE A 1 175 ? -14.212 -1.008 23.070 1.00 95.00 175 PHE A O 1
ATOM 1309 N N . GLU A 1 176 ? -14.105 -3.146 22.380 1.00 95.31 176 GLU A N 1
ATOM 1310 C CA . GLU A 1 176 ? -14.284 -3.724 23.717 1.00 95.31 176 GLU A CA 1
ATOM 1311 C C . GLU A 1 176 ? -13.124 -3.353 24.657 1.00 95.31 176 GLU A C 1
ATOM 1313 O O . GLU A 1 176 ? -13.367 -2.887 25.767 1.00 95.31 176 GLU A O 1
ATOM 1318 N N . GLU A 1 177 ? -11.871 -3.406 24.190 1.00 95.56 177 GLU A N 1
ATOM 1319 C CA . GLU A 1 177 ? -10.694 -2.966 24.965 1.00 95.56 177 GLU A CA 1
ATOM 1320 C C . GLU A 1 177 ? -10.723 -1.473 25.347 1.00 95.56 177 GLU A C 1
ATOM 1322 O O . GLU A 1 177 ? -9.993 -1.039 26.236 1.00 95.56 177 GLU A O 1
ATOM 1327 N N . ASN A 1 178 ? -11.504 -0.656 24.637 1.00 94.56 178 ASN A N 1
ATOM 1328 C CA . ASN A 1 178 ? -11.571 0.796 24.829 1.00 94.56 178 ASN A CA 1
ATOM 1329 C C . ASN A 1 178 ? -12.978 1.271 25.212 1.00 94.56 178 ASN A C 1
ATOM 1331 O O . ASN A 1 178 ? -13.259 2.469 25.132 1.00 94.56 178 ASN A O 1
ATOM 1335 N N . LYS A 1 179 ? -13.857 0.350 25.616 1.00 92.75 179 LYS A N 1
ATOM 1336 C CA . LYS A 1 179 ? -15.290 0.591 25.806 1.00 92.75 179 LYS A CA 1
ATOM 1337 C C . LYS A 1 179 ? -15.575 1.656 26.853 1.00 92.75 179 LYS A C 1
ATOM 1339 O O . LYS A 1 179 ? -16.316 2.592 26.576 1.00 92.75 179 LYS A O 1
ATOM 1344 N N . GLU A 1 180 ? -14.940 1.559 28.017 1.00 93.50 180 GLU A N 1
ATOM 1345 C CA . GLU A 1 180 ? -15.113 2.522 29.111 1.00 93.50 180 GLU A CA 1
ATOM 1346 C C . GLU A 1 180 ? -14.728 3.939 28.671 1.00 93.50 180 GLU A C 1
ATOM 1348 O O . GLU A 1 180 ? -15.524 4.871 28.773 1.00 93.50 180 GLU A O 1
ATOM 1353 N N . ALA A 1 181 ? -13.546 4.088 28.065 1.00 92.00 181 ALA A N 1
ATOM 1354 C CA . ALA A 1 181 ? -13.068 5.372 27.561 1.00 92.00 181 ALA A CA 1
ATOM 1355 C C . ALA A 1 181 ? -13.931 5.914 26.406 1.00 92.00 181 ALA A C 1
ATOM 1357 O O . ALA A 1 181 ? -14.100 7.129 26.286 1.00 92.00 181 ALA A O 1
ATOM 1358 N N . LEU A 1 182 ? -14.478 5.040 25.553 1.00 91.94 182 LEU A N 1
ATOM 1359 C CA . LEU A 1 182 ? -15.409 5.418 24.489 1.00 91.94 182 LEU A CA 1
ATOM 1360 C C . LEU A 1 182 ? -16.748 5.903 25.046 1.00 91.94 182 LEU A C 1
ATOM 1362 O O . LEU A 1 182 ? -17.275 6.881 24.529 1.00 91.94 182 LEU A O 1
ATOM 1366 N N . LEU A 1 183 ? -17.290 5.274 26.087 1.00 90.56 183 LEU A N 1
ATOM 1367 C CA . LEU A 1 183 ? -18.550 5.701 26.701 1.00 90.56 183 LEU A CA 1
ATOM 1368 C C . LEU A 1 183 ? -18.388 7.017 27.473 1.00 90.56 183 LEU A C 1
ATOM 1370 O O . LEU A 1 183 ? -19.228 7.905 27.339 1.00 90.56 183 LEU A O 1
ATOM 1374 N N . GLU A 1 184 ? -17.285 7.175 28.208 1.00 90.31 184 GLU A N 1
ATOM 1375 C CA . GLU A 1 184 ? -16.986 8.379 28.992 1.00 90.31 184 GLU A CA 1
ATOM 1376 C C . GLU A 1 184 ? -16.720 9.599 28.092 1.00 90.31 184 GLU A C 1
ATOM 1378 O O . GLU A 1 184 ? -17.325 10.659 28.246 1.00 90.31 184 GLU A O 1
ATOM 1383 N N . LYS A 1 185 ? -15.808 9.455 27.122 1.00 89.44 185 LYS A N 1
ATOM 1384 C CA . LYS A 1 185 ? -15.312 10.572 26.294 1.00 89.44 185 LYS A CA 1
ATOM 1385 C C . LYS A 1 185 ? -15.994 10.655 24.931 1.00 89.44 185 LYS A C 1
ATOM 1387 O O . LYS A 1 185 ? -15.674 11.548 24.138 1.00 89.44 185 LYS A O 1
ATOM 1392 N N . ARG A 1 186 ? -16.911 9.731 24.639 1.00 90.81 186 ARG A N 1
ATOM 1393 C CA . ARG A 1 186 ? -17.725 9.676 23.418 1.00 90.81 186 ARG A CA 1
ATOM 1394 C C . ARG A 1 186 ? -16.890 9.917 22.156 1.00 90.81 186 ARG A C 1
ATOM 1396 O O . ARG A 1 186 ? -15.853 9.290 21.923 1.00 90.81 186 ARG A O 1
ATOM 1403 N N . TYR A 1 187 ? -17.318 10.863 21.324 1.00 89.88 187 TYR A N 1
ATOM 1404 C CA . TYR A 1 187 ? -16.674 11.177 20.055 1.00 89.88 187 TYR A CA 1
ATOM 1405 C C . TYR A 1 187 ? -15.321 11.889 20.206 1.00 89.88 187 TYR A C 1
ATOM 1407 O O . TYR A 1 187 ? -14.563 11.932 19.234 1.00 89.88 187 TYR A O 1
ATOM 1415 N N . ALA A 1 188 ? -14.957 12.406 21.384 1.00 89.19 188 ALA A N 1
ATOM 1416 C CA . ALA A 1 188 ? -13.633 12.997 21.594 1.00 89.19 188 ALA A CA 1
ATOM 1417 C C . ALA A 1 188 ? -12.520 11.929 21.589 1.00 89.19 188 ALA A C 1
ATOM 1419 O O . ALA A 1 188 ? -11.402 12.200 21.147 1.00 89.19 188 ALA A O 1
ATOM 1420 N N . TYR A 1 189 ? -12.829 10.692 21.999 1.00 91.19 189 TYR A N 1
ATOM 1421 C CA . TYR A 1 189 ? -11.858 9.590 22.045 1.00 91.19 189 TYR A CA 1
ATOM 1422 C C . TYR A 1 189 ? -11.708 8.830 20.719 1.00 91.19 189 TYR A C 1
ATOM 1424 O O . TYR A 1 189 ? -10.756 8.066 20.539 1.00 91.19 189 TYR A O 1
ATOM 1432 N N . GLN A 1 190 ? -12.582 9.095 19.739 1.00 91.56 190 GLN A N 1
ATOM 1433 C CA . GLN A 1 190 ? -12.583 8.403 18.443 1.00 91.56 190 GLN A CA 1
ATOM 1434 C C . GLN A 1 190 ? -11.217 8.450 17.739 1.00 91.56 190 GLN A C 1
ATOM 1436 O O . GLN A 1 190 ? -10.843 7.497 17.063 1.00 91.56 190 GLN A O 1
ATOM 1441 N N . GLY A 1 191 ? -10.458 9.544 17.891 1.00 91.69 191 GLY A N 1
ATOM 1442 C CA . GLY A 1 191 ? -9.157 9.713 17.243 1.00 91.69 191 GLY A CA 1
ATOM 1443 C C . GLY A 1 191 ? -8.117 8.713 17.747 1.00 91.69 191 GLY A C 1
ATOM 1444 O O . GLY A 1 191 ? -7.368 8.153 16.947 1.00 91.69 191 GLY A O 1
ATOM 1445 N N . VAL A 1 192 ? -8.122 8.432 19.053 1.00 93.75 192 VAL A N 1
ATOM 1446 C CA . VAL A 1 192 ? -7.212 7.466 19.684 1.00 93.75 192 VAL A CA 1
ATOM 1447 C C . VAL A 1 192 ? -7.548 6.050 19.222 1.00 93.75 192 VAL A C 1
ATOM 1449 O O . VAL A 1 192 ? -6.669 5.330 18.746 1.00 93.75 192 VAL A O 1
ATOM 1452 N N . VAL A 1 193 ? -8.829 5.675 19.277 1.00 94.81 193 VAL A N 1
ATOM 1453 C CA . VAL A 1 193 ? -9.301 4.347 18.847 1.00 94.81 193 VAL A CA 1
ATOM 1454 C C . VAL A 1 193 ? -9.065 4.143 17.350 1.00 94.81 193 VAL A C 1
ATOM 1456 O O . VAL A 1 193 ? -8.541 3.113 16.933 1.00 94.81 193 VAL A O 1
ATOM 1459 N N . SER A 1 194 ? -9.349 5.156 16.530 1.00 93.38 194 SER A N 1
ATOM 1460 C CA . SER A 1 194 ? -9.083 5.128 15.089 1.00 93.38 194 SER A CA 1
ATOM 1461 C C . SER A 1 194 ? -7.585 4.983 14.779 1.00 93.38 194 SER A C 1
ATOM 1463 O O . SER A 1 194 ? -7.218 4.345 13.791 1.00 93.38 194 SER A O 1
ATOM 1465 N N . GLY A 1 195 ? -6.704 5.540 15.618 1.00 93.94 195 GLY A N 1
ATOM 1466 C CA . GLY A 1 195 ? -5.259 5.313 15.547 1.00 93.94 195 GLY A CA 1
ATOM 1467 C C . GLY A 1 195 ? -4.887 3.849 15.795 1.00 93.94 195 GLY A C 1
ATOM 1468 O O . GLY A 1 195 ? -4.187 3.257 14.975 1.00 93.94 195 GLY A O 1
ATOM 1469 N N . LYS A 1 196 ? -5.420 3.241 16.864 1.00 94.56 196 LYS A N 1
ATOM 1470 C CA . LYS A 1 196 ? -5.205 1.816 17.184 1.00 94.56 196 LYS A CA 1
ATOM 1471 C C . LYS A 1 196 ? -5.679 0.897 16.055 1.00 94.56 196 LYS A C 1
ATOM 1473 O O . LYS A 1 196 ? -4.930 0.021 15.628 1.00 94.56 196 LYS A O 1
ATOM 1478 N N . VAL A 1 197 ? -6.877 1.149 15.518 1.00 94.62 197 VAL A N 1
ATOM 1479 C CA . VAL A 1 197 ? -7.443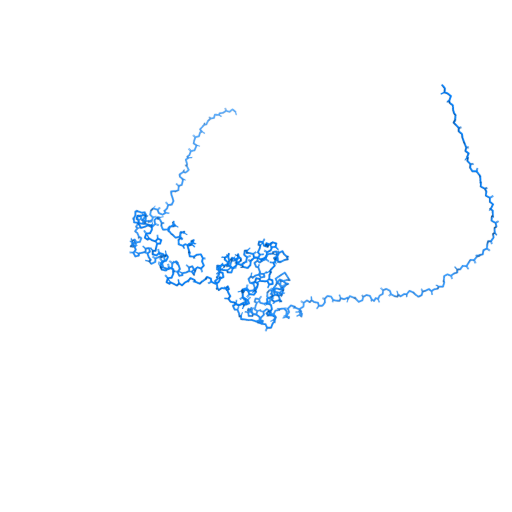 0.381 14.395 1.00 94.62 197 VAL A CA 1
ATOM 1480 C C . VAL A 1 197 ? -6.550 0.469 13.157 1.00 94.62 197 VAL A C 1
ATOM 1482 O O . VAL A 1 197 ? -6.251 -0.559 12.557 1.00 94.62 197 VAL A O 1
ATOM 1485 N N . ARG A 1 198 ? -6.067 1.666 12.787 1.00 91.38 198 ARG A N 1
ATOM 1486 C CA . ARG A 1 198 ? -5.156 1.820 11.636 1.00 91.38 198 ARG A CA 1
ATOM 1487 C C . ARG A 1 198 ? -3.829 1.088 11.827 1.00 91.38 198 ARG A C 1
ATOM 1489 O O . ARG A 1 198 ? -3.307 0.546 10.859 1.00 91.38 198 ARG A O 1
ATOM 1496 N N . SER A 1 199 ? -3.287 1.078 13.043 1.00 91.75 199 SER A N 1
ATOM 1497 C CA . SER A 1 199 ? -2.050 0.351 13.344 1.00 91.75 199 SER A CA 1
ATOM 1498 C C . SER A 1 199 ? -2.235 -1.163 13.242 1.00 91.75 199 SER A C 1
ATOM 1500 O O . SER A 1 199 ? -1.371 -1.839 12.690 1.00 91.75 199 SER A O 1
ATOM 1502 N N . ALA A 1 200 ? -3.362 -1.689 13.732 1.00 91.31 200 ALA A N 1
ATOM 1503 C CA . ALA A 1 200 ? -3.675 -3.116 13.670 1.00 91.31 200 ALA A CA 1
ATOM 1504 C C . ALA A 1 200 ? -3.998 -3.585 12.239 1.00 91.31 200 ALA A C 1
ATOM 1506 O O . ALA A 1 200 ? -3.560 -4.649 11.816 1.00 91.31 200 ALA A O 1
ATOM 1507 N N . LEU A 1 201 ? -4.717 -2.766 11.468 1.00 91.62 201 LEU A N 1
ATOM 1508 C CA . LEU A 1 201 ? -5.176 -3.076 10.112 1.00 91.62 201 LEU A CA 1
ATOM 1509 C C . LEU A 1 201 ? -4.323 -2.374 9.046 1.00 91.62 201 LEU A C 1
ATOM 1511 O O . LEU A 1 201 ? -4.845 -1.788 8.097 1.00 91.62 201 LEU A O 1
ATOM 1515 N N . LYS A 1 202 ? -2.993 -2.427 9.202 1.00 90.56 202 LYS A N 1
ATOM 1516 C CA . LYS A 1 202 ? -2.030 -1.697 8.355 1.00 90.56 202 LYS A CA 1
ATOM 1517 C C . LYS A 1 202 ? -2.155 -2.005 6.857 1.00 90.56 202 LYS A C 1
ATOM 1519 O O . LYS A 1 202 ? -1.849 -1.124 6.058 1.00 90.56 202 LYS A O 1
ATOM 1524 N N . TRP A 1 203 ? -2.541 -3.236 6.510 1.00 91.75 203 TRP A N 1
ATOM 1525 C CA . TRP A 1 203 ? -2.636 -3.746 5.134 1.00 91.75 203 TRP A CA 1
ATOM 1526 C C . TRP A 1 203 ? -4.073 -3.836 4.601 1.00 91.75 203 TRP A C 1
ATOM 1528 O O . TRP A 1 203 ? -4.285 -4.303 3.482 1.00 91.75 203 TRP A O 1
ATOM 1538 N N . ALA A 1 204 ? -5.057 -3.418 5.399 1.00 89.56 204 ALA A N 1
ATOM 1539 C CA . ALA A 1 204 ? -6.465 -3.504 5.044 1.00 89.56 204 ALA A CA 1
ATOM 1540 C C . ALA A 1 204 ? -6.913 -2.340 4.155 1.00 89.56 204 ALA A C 1
ATOM 1542 O O . ALA A 1 204 ? -6.382 -1.228 4.229 1.00 89.56 204 ALA A O 1
ATOM 1543 N N . ASP A 1 205 ? -7.969 -2.564 3.372 1.00 87.12 205 ASP A N 1
ATOM 1544 C CA . ASP A 1 205 ? -8.585 -1.503 2.582 1.00 87.12 205 ASP A CA 1
ATOM 1545 C C . ASP A 1 205 ? -9.097 -0.363 3.478 1.00 87.12 205 ASP A C 1
ATOM 1547 O O . ASP A 1 205 ? -9.996 -0.527 4.306 1.00 87.12 205 ASP A O 1
ATOM 1551 N N . GLY A 1 206 ? -8.521 0.828 3.299 1.00 87.31 206 GLY A N 1
ATOM 1552 C CA . GLY A 1 206 ? -8.797 1.975 4.160 1.00 87.31 206 GLY A CA 1
ATOM 1553 C C . GLY A 1 206 ? -10.253 2.440 4.103 1.00 87.31 206 GLY A C 1
ATOM 1554 O O . GLY A 1 206 ? -10.765 2.942 5.106 1.00 87.31 206 GLY A O 1
ATOM 1555 N N . LYS A 1 207 ? -10.932 2.254 2.962 1.00 89.62 207 LYS A N 1
ATOM 1556 C CA . LYS A 1 207 ? -12.352 2.593 2.812 1.00 89.62 207 LYS A CA 1
ATOM 1557 C C . LYS A 1 207 ? -13.210 1.649 3.651 1.00 89.62 207 LYS A C 1
ATOM 1559 O O . LYS A 1 207 ? -14.015 2.128 4.448 1.00 89.62 207 LYS A O 1
ATOM 1564 N N . THR A 1 208 ? -12.973 0.347 3.535 1.00 90.69 208 THR A N 1
ATOM 1565 C CA . THR A 1 208 ? -13.637 -0.695 4.326 1.00 90.69 208 THR A CA 1
ATOM 1566 C C . THR A 1 208 ? -13.411 -0.463 5.818 1.00 90.69 208 THR A C 1
ATOM 1568 O O . THR A 1 208 ? -14.372 -0.353 6.574 1.00 90.69 208 THR A O 1
ATOM 1571 N N . VAL A 1 209 ? -12.161 -0.256 6.250 1.00 93.69 209 VAL A N 1
ATOM 1572 C CA . VAL A 1 209 ? -11.844 0.043 7.659 1.00 93.69 209 VAL A CA 1
ATOM 1573 C C . VAL A 1 209 ? -12.598 1.275 8.161 1.00 93.69 209 VAL A C 1
ATOM 1575 O O . VAL A 1 209 ? -13.147 1.256 9.261 1.00 93.69 209 VAL A O 1
ATOM 1578 N N . HIS A 1 210 ? -12.646 2.353 7.375 1.00 92.44 210 HIS A N 1
ATOM 1579 C CA . HIS A 1 210 ? -13.335 3.578 7.774 1.00 92.44 210 HIS A CA 1
ATOM 1580 C C . HIS A 1 210 ? -14.857 3.403 7.875 1.00 92.44 210 HIS A C 1
ATOM 1582 O O . HIS A 1 210 ? -15.465 3.902 8.828 1.00 92.44 210 HIS A O 1
ATOM 1588 N N . GLN A 1 211 ? -15.464 2.698 6.918 1.00 94.38 211 GLN A N 1
ATOM 1589 C CA . GLN A 1 211 ? -16.895 2.393 6.919 1.00 94.38 211 GLN A CA 1
ATOM 1590 C C . GLN A 1 211 ? -17.271 1.552 8.142 1.00 94.38 211 GLN A C 1
ATOM 1592 O O . GLN A 1 211 ? -18.166 1.942 8.895 1.00 94.38 211 GLN A O 1
ATOM 1597 N N . GLU A 1 212 ? -16.525 0.476 8.407 1.00 94.88 212 GLU A N 1
ATOM 1598 C CA . GLU A 1 212 ? -16.792 -0.404 9.548 1.00 94.88 212 GLU A CA 1
ATOM 1599 C C . GLU A 1 212 ? -16.547 0.282 10.886 1.00 94.88 212 GLU A C 1
ATOM 1601 O O . GLU A 1 212 ? -17.354 0.138 11.805 1.00 94.88 212 GLU A O 1
ATOM 1606 N N . PHE A 1 213 ? -15.494 1.094 10.983 1.00 96.06 213 PHE A N 1
ATOM 1607 C CA . PHE A 1 213 ? -15.219 1.887 12.176 1.00 96.06 213 PHE A CA 1
ATOM 1608 C C . PHE A 1 213 ? -16.356 2.869 12.470 1.00 96.06 213 PHE A C 1
ATOM 1610 O O . PHE A 1 213 ? -16.825 2.954 13.602 1.00 96.06 213 PHE A O 1
ATOM 1617 N N . THR A 1 214 ? -16.819 3.602 11.454 1.00 93.50 214 THR A N 1
ATOM 1618 C CA . THR A 1 214 ? -17.879 4.607 11.618 1.00 93.50 214 THR A CA 1
ATOM 1619 C C . THR A 1 214 ? -19.208 3.949 11.976 1.00 93.50 214 THR A C 1
ATOM 1621 O O . THR A 1 214 ? -19.916 4.448 12.851 1.00 93.50 214 THR A O 1
ATOM 1624 N N . ARG A 1 215 ? -19.523 2.800 11.363 1.00 94.50 215 ARG A N 1
ATOM 1625 C CA . ARG A 1 215 ? -20.703 2.001 11.711 1.00 94.50 215 ARG A CA 1
ATOM 1626 C C . ARG A 1 215 ? -20.644 1.517 13.162 1.00 94.50 215 ARG A C 1
ATOM 1628 O O . ARG A 1 215 ? -21.610 1.717 13.891 1.00 94.50 215 ARG A O 1
ATOM 1635 N N . ALA A 1 216 ? -19.526 0.923 13.585 1.00 93.31 216 ALA A N 1
ATOM 1636 C CA . ALA A 1 216 ? -19.345 0.428 14.953 1.00 93.31 216 ALA A CA 1
ATOM 1637 C C . ALA A 1 216 ? -19.408 1.562 15.991 1.00 93.31 216 ALA A C 1
ATOM 1639 O O . ALA A 1 216 ? -20.064 1.429 17.022 1.00 93.31 216 ALA A O 1
ATOM 1640 N N . LEU A 1 217 ? -18.799 2.712 15.687 1.00 93.81 217 LEU A N 1
ATOM 1641 C CA . LEU A 1 217 ? -18.844 3.899 16.541 1.00 93.81 217 LEU A CA 1
ATOM 1642 C C . LEU A 1 217 ? -20.259 4.451 16.696 1.00 93.81 217 LEU A C 1
ATOM 1644 O O . LEU A 1 217 ? -20.678 4.725 17.819 1.00 93.81 217 LEU A O 1
ATOM 1648 N N . LYS A 1 218 ? -21.005 4.571 15.592 1.00 92.88 218 LYS A N 1
ATOM 1649 C CA . LYS A 1 218 ? -22.398 5.026 15.631 1.00 92.88 218 LYS A CA 1
ATOM 1650 C C . LYS A 1 218 ? -23.286 4.045 16.400 1.00 92.88 218 LYS A C 1
ATOM 1652 O O . LYS A 1 218 ? -24.123 4.489 17.176 1.00 92.88 218 LYS A O 1
ATOM 1657 N N . ALA A 1 219 ? -23.088 2.738 16.223 1.00 92.56 219 ALA A N 1
ATOM 1658 C CA . ALA A 1 219 ? -23.844 1.717 16.948 1.00 92.56 219 ALA A CA 1
ATOM 1659 C C . ALA A 1 219 ? -23.610 1.779 18.469 1.00 92.56 219 ALA A C 1
ATOM 1661 O O . ALA A 1 219 ? -24.546 1.577 19.233 1.00 92.56 219 ALA A O 1
ATOM 1662 N N . MET A 1 220 ? -22.385 2.092 18.906 1.00 90.56 220 MET A N 1
ATOM 1663 C CA . MET A 1 220 ? -22.042 2.172 20.329 1.00 90.56 220 MET A CA 1
ATOM 1664 C C . MET A 1 220 ? -22.440 3.505 20.981 1.00 90.56 220 MET A C 1
ATOM 1666 O O . MET A 1 220 ? -22.907 3.514 22.115 1.00 90.56 220 MET A O 1
ATOM 1670 N N . LEU A 1 221 ? -22.230 4.637 20.300 1.00 91.06 221 LEU A N 1
ATOM 1671 C CA . LEU A 1 221 ? -22.395 5.971 20.900 1.00 91.06 221 LEU A CA 1
ATOM 1672 C C . LEU A 1 221 ? -23.693 6.687 20.504 1.00 91.06 221 LEU A C 1
ATOM 1674 O O . LEU A 1 221 ? -24.026 7.707 21.115 1.00 91.06 221 LEU A O 1
ATOM 1678 N N . GLY A 1 222 ? -24.406 6.197 19.488 1.00 88.94 222 GLY A N 1
ATOM 1679 C CA . GLY A 1 222 ? -25.528 6.901 18.867 1.00 88.94 222 GLY A CA 1
ATOM 1680 C C . GLY A 1 222 ? -25.073 8.061 17.976 1.00 88.94 222 GLY A C 1
ATOM 1681 O O . GLY A 1 222 ? -23.910 8.143 17.578 1.00 88.94 222 GLY A O 1
ATOM 1682 N N . GLU A 1 223 ? -25.984 8.969 17.628 1.00 87.69 223 GLU A N 1
ATOM 1683 C CA . GLU A 1 223 ? -25.653 10.134 16.796 1.00 87.69 223 GLU A CA 1
ATOM 1684 C C . GLU A 1 223 ? -24.784 11.161 17.540 1.00 87.69 223 GLU A C 1
ATOM 1686 O O . GLU A 1 223 ? -24.741 11.203 18.771 1.00 87.69 223 GLU A O 1
ATOM 1691 N N . ARG A 1 224 ? -24.058 11.995 16.784 1.00 84.88 224 ARG A N 1
ATOM 1692 C CA . ARG A 1 224 ? -23.287 13.099 17.370 1.00 84.88 224 ARG A CA 1
ATOM 1693 C C . ARG A 1 224 ? -24.232 14.183 17.862 1.00 84.88 224 ARG A C 1
ATOM 1695 O O . ARG A 1 224 ? -25.019 14.709 17.078 1.00 84.88 224 ARG A O 1
ATOM 1702 N N . THR A 1 225 ? -24.076 14.584 19.114 1.00 80.69 225 THR A N 1
ATOM 1703 C CA . THR A 1 225 ? -24.851 15.678 19.708 1.00 80.69 225 THR A CA 1
ATOM 1704 C C . THR A 1 225 ? -24.050 16.987 19.730 1.00 80.69 225 THR A C 1
ATOM 1706 O O . THR A 1 225 ? -22.850 17.029 19.445 1.00 80.69 225 THR A O 1
ATOM 1709 N N . GLU A 1 226 ? -24.702 18.097 20.083 1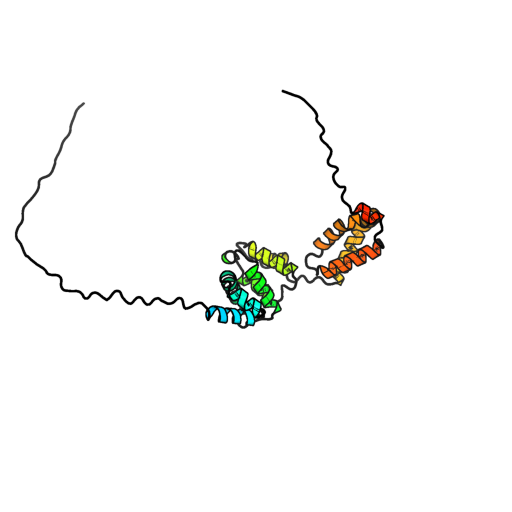.00 71.44 226 GLU A N 1
ATOM 1710 C CA . GLU A 1 226 ? -24.048 19.410 20.222 1.00 71.44 226 GLU A CA 1
ATOM 1711 C C . GLU A 1 226 ? -22.945 19.431 21.301 1.00 71.44 226 GLU A C 1
ATOM 1713 O O . GLU A 1 226 ? -21.980 20.193 21.194 1.00 71.44 226 GLU A O 1
ATOM 17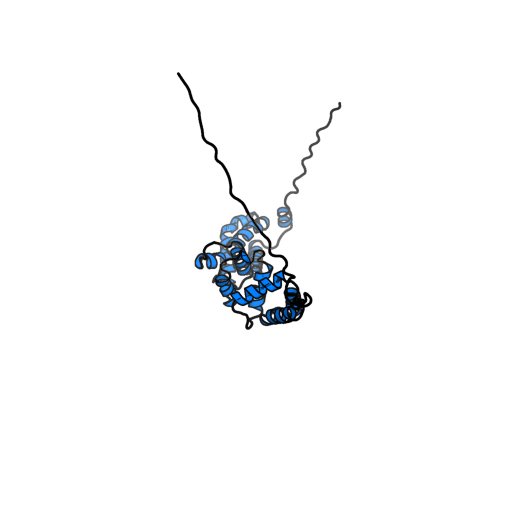18 N N . THR A 1 227 ? -23.029 18.570 22.320 1.00 69.88 227 THR A N 1
ATOM 1719 C CA . THR A 1 227 ? -21.985 18.424 23.349 1.00 69.88 227 THR A CA 1
ATOM 1720 C C . THR A 1 227 ? -20.717 17.771 22.791 1.00 69.88 227 THR A C 1
ATOM 1722 O O . THR A 1 227 ? -19.611 18.215 23.107 1.00 69.88 227 THR A O 1
ATOM 1725 N N . ASP A 1 228 ? -20.856 16.812 21.872 1.00 72.00 228 ASP A N 1
ATOM 1726 C CA . ASP A 1 228 ? -19.732 16.171 21.178 1.00 72.00 228 ASP A CA 1
ATOM 1727 C C . ASP A 1 228 ? -18.993 17.150 20.240 1.00 72.00 228 ASP A C 1
ATOM 1729 O O . ASP A 1 228 ? -17.767 17.089 20.095 1.00 72.00 228 ASP A O 1
ATOM 1733 N N . LYS A 1 229 ? -19.718 18.097 19.625 1.00 65.25 229 LYS A N 1
ATOM 1734 C CA . LYS A 1 229 ? -19.130 19.139 18.759 1.00 65.25 229 LYS A CA 1
ATOM 1735 C C . LYS A 1 229 ? -18.258 20.122 19.548 1.00 65.25 229 LYS A C 1
ATOM 1737 O O . LYS A 1 229 ? -17.191 20.507 19.067 1.00 65.25 229 LYS A O 1
ATOM 1742 N N . LYS A 1 230 ? -18.673 20.489 20.766 1.00 61.19 230 LYS A N 1
ATOM 1743 C CA . LYS A 1 230 ? -17.931 21.406 21.653 1.00 61.19 230 LYS A CA 1
ATOM 1744 C C . LYS A 1 230 ? -16.664 20.771 22.243 1.00 61.19 230 LYS A C 1
ATOM 1746 O O . LYS A 1 230 ? -15.664 21.461 22.410 1.00 61.19 230 LYS A O 1
ATOM 1751 N N . ALA A 1 231 ? -16.665 19.461 22.496 1.00 59.75 231 ALA A N 1
ATOM 1752 C CA . ALA A 1 231 ? -15.486 18.740 22.992 1.00 59.75 231 ALA A CA 1
ATOM 1753 C C . ALA A 1 231 ? -14.391 18.537 21.919 1.00 59.75 231 ALA A C 1
ATOM 1755 O O . ALA A 1 231 ? -13.210 18.421 22.245 1.00 59.75 231 ALA A O 1
ATOM 1756 N N . GLY A 1 232 ? -14.764 18.514 20.632 1.00 54.22 232 GLY A N 1
ATOM 1757 C CA . GLY A 1 232 ? -13.832 18.358 19.507 1.00 54.22 232 GLY A CA 1
ATOM 1758 C C . GLY A 1 232 ? -13.077 19.633 19.105 1.00 54.22 232 GLY A C 1
ATOM 1759 O O . GLY A 1 232 ? -12.054 19.551 18.418 1.00 54.22 232 GLY A O 1
ATOM 1760 N N . SER A 1 233 ? -13.536 20.816 19.527 1.00 51.22 233 SER A N 1
ATOM 1761 C CA . SER A 1 233 ? -12.799 22.060 19.306 1.00 51.22 233 SER A CA 1
ATOM 1762 C C . SER A 1 233 ? -11.663 22.173 20.319 1.00 51.22 233 SER A C 1
ATOM 1764 O O . SER A 1 233 ? -11.899 22.451 21.493 1.00 51.22 233 SER A O 1
ATOM 1766 N N . LYS A 1 234 ? -10.414 21.979 19.868 1.00 50.22 234 LYS A N 1
ATOM 1767 C CA . LYS A 1 234 ? -9.224 22.350 20.653 1.00 50.22 234 LYS A CA 1
ATOM 1768 C C . LYS A 1 234 ? -9.437 23.748 21.255 1.00 50.22 234 LYS A C 1
ATOM 1770 O O . LYS A 1 234 ? -9.806 24.652 20.498 1.00 50.22 234 LYS A O 1
ATOM 1775 N N . PRO A 1 235 ? -9.144 23.973 22.549 1.00 46.03 235 PRO A N 1
ATOM 1776 C CA . PRO A 1 235 ? -9.121 25.320 23.094 1.00 46.03 235 PRO A CA 1
ATOM 1777 C C . PRO A 1 235 ? -8.184 26.170 22.233 1.00 46.03 235 PRO A C 1
ATOM 1779 O O . PRO A 1 235 ? -7.001 25.841 22.087 1.00 46.03 235 PRO A O 1
ATOM 1782 N N . LYS A 1 236 ? -8.696 27.256 21.635 1.00 46.66 236 LYS A N 1
ATOM 1783 C CA . LYS A 1 236 ? -7.834 28.331 21.132 1.00 46.66 236 LYS A CA 1
ATOM 1784 C C . LYS A 1 236 ? -6.970 28.730 22.322 1.00 46.66 236 LYS A C 1
ATOM 1786 O O . LYS A 1 236 ? -7.501 29.268 23.288 1.00 46.66 236 LYS A O 1
ATOM 1791 N N . LYS A 1 237 ? -5.664 28.428 22.281 1.00 45.28 237 LYS A N 1
ATOM 1792 C CA . LYS A 1 237 ? -4.697 28.966 23.244 1.00 45.28 237 LYS A CA 1
ATOM 1793 C C . LYS A 1 237 ? -4.939 30.470 23.294 1.00 45.28 237 LYS A C 1
ATOM 1795 O O . LYS A 1 237 ? -4.641 31.174 22.330 1.00 45.28 237 LYS A O 1
ATOM 1800 N N . ALA A 1 238 ? -5.528 30.933 24.391 1.00 44.62 238 ALA A N 1
ATOM 1801 C CA . ALA A 1 238 ? -5.643 32.341 24.685 1.00 44.62 238 ALA A CA 1
ATOM 1802 C C . ALA A 1 238 ? -4.221 32.907 24.640 1.00 44.62 238 ALA A C 1
ATOM 1804 O O . ALA A 1 238 ? -3.347 32.467 25.391 1.00 44.62 238 ALA A O 1
ATOM 1805 N N . LYS A 1 239 ? -3.971 33.832 23.707 1.00 45.62 239 LYS A N 1
ATOM 1806 C CA . LYS A 1 239 ? -2.787 34.692 23.740 1.00 45.62 239 LYS A CA 1
ATOM 1807 C C . LYS A 1 239 ? -2.835 35.420 25.082 1.00 45.62 239 LYS A C 1
ATOM 1809 O O . LYS A 1 239 ? -3.597 36.368 25.246 1.00 45.62 239 LYS A O 1
ATOM 1814 N N . LYS A 1 240 ? -2.066 34.937 26.057 1.00 42.19 240 LYS A N 1
ATOM 1815 C CA . LYS A 1 240 ? -1.859 35.627 27.327 1.00 42.19 240 LYS A CA 1
ATOM 1816 C C . LYS A 1 240 ? -1.073 36.894 26.998 1.00 42.19 240 LYS A C 1
ATOM 1818 O O . LYS A 1 240 ? 0.062 36.816 26.534 1.00 42.19 240 LYS A O 1
ATOM 1823 N N . GLY A 1 241 ? -1.734 38.040 27.138 1.00 42.50 241 GLY A N 1
ATOM 1824 C CA . GLY A 1 241 ? -1.140 39.350 26.923 1.00 42.50 241 GLY A CA 1
ATOM 1825 C C . GLY A 1 241 ? 0.029 39.579 27.875 1.00 42.50 241 GLY A C 1
ATOM 1826 O O . GLY A 1 241 ? -0.098 39.384 29.082 1.00 42.50 241 GLY A O 1
ATOM 1827 N N . ALA A 1 242 ? 1.156 40.019 27.325 1.00 41.66 242 ALA A N 1
ATOM 1828 C CA . ALA A 1 242 ? 2.216 40.662 28.080 1.00 41.66 242 ALA A CA 1
ATOM 1829 C C . ALA A 1 242 ? 2.075 42.173 27.872 1.00 41.66 242 ALA A C 1
ATOM 1831 O O . ALA A 1 242 ? 2.611 42.745 26.927 1.00 41.66 242 ALA A O 1
ATOM 1832 N N . LYS A 1 243 ? 1.303 42.810 28.755 1.00 42.66 243 LYS A N 1
ATOM 1833 C CA . LYS A 1 243 ? 1.390 44.247 29.011 1.00 42.66 243 LYS A CA 1
ATOM 1834 C C . LYS A 1 243 ? 2.565 44.429 29.979 1.00 42.66 243 LYS A C 1
ATOM 1836 O O . LYS A 1 243 ? 2.444 44.074 31.147 1.00 42.66 243 LYS A O 1
ATOM 1841 N N . LYS A 1 244 ? 3.697 44.953 29.507 1.00 39.22 244 LYS A N 1
ATOM 1842 C CA . LYS A 1 244 ? 4.691 45.618 30.363 1.00 39.22 244 LYS A CA 1
ATOM 1843 C C . LYS A 1 244 ? 4.862 47.029 29.818 1.00 39.22 244 LYS A C 1
ATOM 1845 O O . LYS A 1 244 ? 5.307 47.209 28.691 1.00 39.22 244 LYS A O 1
ATOM 1850 N N . GLY A 1 245 ? 4.385 47.998 30.592 1.00 36.12 245 GLY A N 1
ATOM 1851 C CA . GLY A 1 245 ? 4.579 49.412 30.317 1.00 36.12 245 GLY A CA 1
ATOM 1852 C C . GLY A 1 245 ? 5.989 49.875 30.679 1.00 36.12 245 GLY A C 1
ATOM 1853 O O . GLY A 1 245 ? 6.652 49.234 31.487 1.00 36.12 245 GLY A O 1
ATOM 1854 N N . GLY A 1 246 ? 6.359 51.007 30.071 1.00 36.16 246 GLY A N 1
ATOM 1855 C CA . GLY A 1 246 ? 7.218 52.075 30.594 1.00 36.16 246 GLY A CA 1
ATOM 1856 C C . GLY A 1 246 ? 8.647 51.727 31.015 1.00 36.16 246 GLY A C 1
ATOM 1857 O O . GLY A 1 246 ? 8.847 51.028 31.999 1.00 36.16 246 GLY A O 1
ATOM 1858 N N . LYS A 1 247 ? 9.646 52.386 30.416 1.00 35.28 247 LYS A N 1
ATOM 1859 C CA . LYS A 1 247 ? 10.144 53.693 30.889 1.00 35.28 247 LYS A CA 1
ATOM 1860 C C . LYS A 1 247 ? 11.193 54.250 29.913 1.00 35.28 247 LYS A C 1
ATOM 1862 O O . LYS A 1 247 ? 11.862 53.494 29.222 1.00 35.28 247 LYS A O 1
ATOM 1867 N N . ALA A 1 248 ? 11.253 55.574 29.883 1.00 39.31 248 ALA A N 1
ATOM 1868 C CA . ALA A 1 248 ? 12.145 56.443 29.132 1.00 39.31 248 ALA A CA 1
ATOM 1869 C C . ALA A 1 248 ? 13.647 56.198 29.354 1.00 39.31 248 ALA A C 1
ATOM 1871 O O . ALA A 1 248 ? 14.051 55.867 30.471 1.00 39.31 248 ALA A O 1
ATOM 1872 N N . ALA A 1 249 ? 14.432 56.479 28.314 1.00 36.34 249 ALA A N 1
ATOM 1873 C CA . ALA A 1 249 ? 15.573 57.398 28.309 1.00 36.34 249 ALA A CA 1
ATOM 1874 C C . ALA A 1 249 ? 15.873 57.765 26.849 1.00 36.34 249 ALA A C 1
ATOM 1876 O O . ALA A 1 249 ? 15.838 56.834 26.012 1.00 36.34 249 ALA A O 1
#

InterPro domains:
  IPR007639 Glutaminyl-tRNA synthetase, class Ib, non-specific RNA-binding domain, N-terminal [PF04558] (50-206)
  IPR042558 Glutaminyl-tRNA synthetase, class Ib, non-specific RNA-binding domain, N-terminal, subdomain 1 [G3DSA:1.10.8.1290] (45-160)
  IPR042559 Glutaminyl-tRNA synthetase, class Ib, non-specific RNA-binding domain, N-terminal, subdomain 2 [G3DSA:1.10.10.2420] (161-229)

Foldseek 3Di:
DDDDDDDDDDDDDDDDDDDDDDDDDDDDDDDDPPDPPPPPPPPDPPQLVVLLVQLVLQPDDSVVSSVQSNDPQLSVQLVVLCVLLVQSNYDDNQLSVLSSVLSVLQPPSVLQPPSSVLSPCSRVCQQPDPLLSVQSSVNSNVRDPDDDPVVNCVSSVRPPDQDLVNLLVLLVVLCVVCVVVCQVLPLLCLVVSLVVSCVVQVPDDPVSNVVSSVVVSCVRRPDDDPVNVVSNDDPPPPPPDDDDDDDDD

Radius of gyration: 38.09 Å; chains: 1; bounding box: 119×70×81 Å

pLDDT: mean 77.59, std 21.42, range [34.34, 96.56]

Organism: NCBI:txid91324

Sequence (249 aa):
SVRLRCCHSPPRPRENPWNGCGTPSRAYLHPNPQGWARAETSGSMADSKETAALFESIGIAPVKAKEAAANPKVAKKLRAVIDLAGVGSGCDKAVGVLLYKVATVVKKFEEAKHMDKILPYITSGKVKSNQQMAALLKELTKGPATFDAAAFEKNCGVGVEVTAEDVKKTIAKIFEENKEALLEKRYAYQGVVSGKVRSALKWADGKTVHQEFTRALKAMLGERTETDKKAGSKPKKAKKGAKKGGKAA

Secondary structure (DSSP, 8-state):
--------------------------------S----------SSHHHHHHHHHHHHTT--HHHHHHHHHSHHHHHHHHHHHHHHT-TT---HHHHHHHHHHHHH-S-GGG-TTHHHHTHHHHTT---SHHHHHHHHHHHHH--SS--HHHHHHHHTTT----HHHHHHHHHHHHHHTHHHHHHHGGGTHHHHHHHHHHHTTTS-HHHHHHHHHHHHHHHH-SPPHHHHHHHS----------------